Protein 6PZJ (pdb70)

Secondary structure (DSSP, 8-state):
-HHHHHHHHHHHHHHHHHHHHHHHHHHHHHHHHHHTT----HHHHHHHHHHHHHH-TT-SEEEEEEPTTTTTS-GGGGTTSTTB-TT--B-EEEEE-SSTT-EEEEEPP-TT-SSGGGHHHHHHHHH-S-EEPPPEEEEETTTEEEEEEEEEEEEEETTEEEEEEEEEEEHHHHIIIIIT--SBTTBSEEEEE-TTSBEEEESS-GGGTT-B-SSHHHHHHHHHHHTT---EEEE-SSEEEEEEEE--TT--SPEEEEEEEE--

CATH classification: 3.30.450.20

Solvent-accessible surface area: 12293 Å² total; per-residue (Å²): 120,72,115,132,99,20,64,110,18,0,55,118,20,8,136,71,2,50,92,48,0,42,72,0,0,31,56,0,71,38,38,24,102,87,21,26,152,64,57,42,76,12,104,100,5,24,54,42,0,82,84,17,1,148,99,36,116,84,7,12,0,0,0,0,0,7,32,77,78,40,16,63,56,54,8,80,121,49,86,118,62,106,0,10,28,74,76,0,31,1,2,0,0,0,4,27,27,110,65,56,146,75,25,39,34,14,47,3,65,53,26,112,25,152,24,91,49,0,21,0,2,28,31,0,71,121,73,83,50,19,12,0,0,8,10,9,117,0,55,18,67,66,86,74,137,19,29,0,0,0,0,0,0,3,1,80,24,115,126,102,30,63,0,0,0,0,0,0,1,48,0,128,66,0,14,113,35,13,1,78,82,101,10,37,137,122,100,8,23,0,1,0,2,0,7,101,0,24,22,0,0,3,25,112,46,69,120,81,19,21,88,103,15,100,71,84,71,105,35,126,92,7,72,68,68,0,73,126,22,110,107,17,79,41,118,54,102,42,58,14,14,9,30,15,16,12,58,0,24,133,5,85,49,53,0,0,0,15,0,0,3,28,92,141

B-factor: mean 33.02, std 13.97, range [14.49, 94.61]

Structure (mmCIF, N/CA/C/O backbone):
data_6PZJ
#
_entry.id   6PZJ
#
_cell.length_a   72.090
_cell.length_b   72.090
_cell.length_c   116.890
_cell.angle_alpha   90.000
_cell.angle_beta   90.000
_cell.angle_gamma   90.000
#
_symmetry.space_group_name_H-M   'P 41 21 2'
#
loop_
_entity.id
_entity.type
_entity.pdbx_description
1 polymer 'Methyl-accepting chemotaxis protein'
2 non-polymer 'CHLORIDE ION'
3 non-polymer 1,2-ETHANEDIOL
4 water water
#
loop_
_atom_site.group_PDB
_atom_site.id
_atom_site.type_symbol
_atom_site.label_atom_id
_atom_site.label_alt_id
_atom_site.label_comp_id
_atom_site.label_asym_id
_atom_site.label_entity_id
_atom_site.label_seq_id
_atom_site.pdbx_PDB_ins_code
_atom_site.Cartn_x
_atom_site.Cartn_y
_atom_site.Cartn_z
_atom_site.occupancy
_atom_site.B_iso_or_equiv
_atom_site.auth_seq_id
_atom_site.auth_comp_id
_atom_site.auth_asym_id
_atom_site.auth_atom_id
_atom_site.pdbx_PDB_model_num
ATOM 1 N N . HIS A 1 4 ? -25.849 28.547 33.010 1.00 71.33 37 HIS A N 1
ATOM 2 C CA . HIS A 1 4 ? -25.740 27.494 32.007 1.00 71.88 37 HIS A CA 1
ATOM 3 C C . HIS A 1 4 ? -24.360 27.510 31.361 1.00 68.17 37 HIS A C 1
ATOM 4 O O . HIS A 1 4 ? -23.780 26.455 31.094 1.00 69.62 37 HIS A O 1
ATOM 6 N N . HIS A 1 5 ? -23.837 28.715 31.110 1.00 64.12 38 HIS A N 1
ATOM 7 C CA . HIS A 1 5 ? -22.495 28.830 30.550 1.00 58.81 38 HIS A CA 1
ATOM 8 C C . HIS A 1 5 ? -21.447 28.235 31.484 1.00 60.40 38 HIS A C 1
ATOM 9 O O . HIS A 1 5 ? -20.454 27.665 31.014 1.00 55.43 38 HIS A O 1
ATOM 11 N N . HIS A 1 6 ? -21.651 28.342 32.804 1.00 48.79 39 HIS A N 1
ATOM 12 C CA . HIS A 1 6 ? -20.680 27.767 33.735 1.00 42.35 39 HIS A CA 1
ATOM 13 C C . HIS A 1 6 ? -20.669 26.247 33.664 1.00 43.94 39 HIS A C 1
ATOM 14 O O . HIS A 1 6 ? -19.595 25.632 33.639 1.00 42.93 39 HIS A O 1
ATOM 21 N N . HIS A 1 7 ? -21.846 25.618 33.632 1.00 43.03 40 HIS A N 1
ATOM 22 C CA . HIS A 1 7 ? -21.878 24.164 33.499 1.00 43.51 40 HIS A CA 1
ATOM 23 C C . HIS A 1 7 ? -21.085 23.729 32.281 1.00 43.40 40 HIS A C 1
ATOM 24 O O . HIS A 1 7 ? -20.229 22.844 32.367 1.00 35.15 40 HIS A O 1
ATOM 31 N N . HIS A 1 8 ? -21.331 24.390 31.143 1.00 42.01 41 HIS A N 1
ATOM 32 C CA . HIS A 1 8 ? -20.674 24.036 29.889 1.00 38.32 41 HIS A CA 1
ATOM 33 C C . HIS A 1 8 ? -19.153 24.120 30.008 1.00 37.01 41 HIS A C 1
ATOM 34 O O . HIS A 1 8 ? -18.435 23.237 29.519 1.00 37.18 41 HIS A O 1
ATOM 41 N N . MET A 1 9 ? -18.644 25.170 30.661 1.00 37.78 42 MET A N 1
ATOM 42 C CA . MET A 1 9 ? -17.200 25.328 30.811 1.00 36.99 42 MET A CA 1
ATOM 43 C C . MET A 1 9 ? -16.619 24.292 31.769 1.00 29.54 42 MET A C 1
ATOM 44 O O . MET A 1 9 ? -15.539 23.752 31.524 1.00 28.17 42 MET A O 1
ATOM 49 N N . GLU A 1 10 ? -17.324 23.995 32.862 1.00 29.69 43 GLU A N 1
ATOM 50 C CA A GLU A 1 10 ? -16.775 23.084 33.862 0.66 28.95 43 GLU A CA 1
ATOM 51 C CA B GLU A 1 10 ? -16.788 23.081 33.867 0.34 28.96 43 GLU A CA 1
ATOM 52 C C . GLU A 1 10 ? -16.704 21.651 33.345 1.00 32.61 43 GLU A C 1
ATOM 53 O O . GLU A 1 10 ? -15.711 20.945 33.587 1.00 26.52 43 GLU A O 1
ATOM 64 N N . ILE A 1 11 ? -17.738 21.193 32.636 1.00 28.64 44 ILE A N 1
ATOM 65 C CA . ILE A 1 11 ? -17.668 19.838 32.092 1.00 26.31 44 ILE A CA 1
ATOM 66 C C . ILE A 1 11 ? -16.650 19.791 30.967 1.00 25.65 44 ILE A C 1
ATOM 67 O O . ILE A 1 11 ? -16.001 18.763 30.750 1.00 27.83 44 ILE A O 1
ATOM 72 N N . THR A 1 12 ? -16.481 20.902 30.243 1.00 28.82 45 THR A N 1
ATOM 73 C CA . THR A 1 12 ? -15.421 20.991 29.247 1.00 26.90 45 THR A CA 1
ATOM 74 C C . THR A 1 12 ? -14.063 20.750 29.891 1.00 26.19 45 THR A C 1
ATOM 75 O O . THR A 1 12 ? -13.261 19.950 29.387 1.00 24.20 45 THR A O 1
ATOM 79 N N . ALA A 1 13 ? -13.803 21.408 31.030 1.00 26.07 46 ALA A N 1
ATOM 80 C CA . ALA A 1 13 ? -12.546 21.180 31.740 1.00 23.79 46 ALA A CA 1
ATOM 81 C C . ALA A 1 13 ? -12.391 19.722 32.143 1.00 24.24 46 ALA A C 1
ATOM 82 O O . ALA A 1 13 ? -11.294 19.161 32.048 1.00 25.78 46 ALA A O 1
ATOM 84 N N . GLU A 1 14 ? -13.479 19.076 32.584 1.00 23.16 47 GLU A N 1
ATOM 85 C CA . GLU A 1 14 ? -13.342 17.676 32.982 1.00 22.85 47 GLU A CA 1
ATOM 86 C C . GLU A 1 14 ? -13.056 16.796 31.776 1.00 22.19 47 GLU A C 1
ATOM 87 O O . GLU A 1 14 ? -12.293 15.825 31.873 1.00 22.44 47 GLU A O 1
ATOM 93 N N . ARG A 1 15 ? -13.675 17.106 30.630 1.00 21.00 48 ARG A N 1
ATOM 94 C CA . ARG A 1 15 ? -13.403 16.336 29.420 1.00 21.30 48 ARG A CA 1
ATOM 95 C C . ARG A 1 15 ? -11.932 16.434 29.023 1.00 23.96 48 ARG A C 1
ATOM 96 O O . ARG A 1 15 ? -11.332 15.447 28.595 1.00 22.10 48 ARG A O 1
ATOM 104 N N . TRP A 1 16 ? -11.329 17.617 29.144 1.00 20.42 49 TRP A N 1
ATOM 105 C CA . TRP A 1 16 ? -9.912 17.729 28.797 1.00 20.34 49 TRP A CA 1
ATOM 106 C C . TRP A 1 16 ? -9.042 16.975 29.783 1.00 24.24 49 TRP A C 1
ATOM 107 O O . TRP A 1 16 ? -8.006 16.411 29.403 1.00 22.06 49 TRP A O 1
ATOM 118 N N . THR A 1 17 ? -9.438 16.967 31.058 1.00 20.18 50 THR A N 1
ATOM 119 C CA . THR A 1 17 ? -8.673 16.235 32.060 1.00 18.11 50 THR A CA 1
ATOM 120 C C . THR A 1 17 ? -8.603 14.747 31.708 1.00 20.25 50 THR A C 1
ATOM 121 O O . THR A 1 17 ? -7.520 14.144 31.724 1.00 21.00 50 THR A O 1
ATOM 125 N N . TYR A 1 18 ? -9.742 14.146 31.346 1.00 18.45 51 TYR A N 1
ATOM 126 C CA . TYR A 1 18 ? -9.716 12.717 31.000 1.00 17.61 51 TYR A CA 1
ATOM 127 C C . TYR A 1 18 ? -8.994 12.460 29.679 1.00 24.22 51 TYR A C 1
ATOM 128 O O . TYR A 1 18 ? -8.403 11.386 29.499 1.00 20.67 51 TYR A O 1
ATOM 137 N N . GLU A 1 19 ? -9.035 13.398 28.730 1.00 19.69 52 GLU A N 1
ATOM 138 C CA . GLU A 1 19 ? -8.285 13.170 27.490 1.00 23.35 52 GLU A CA 1
ATOM 139 C C . GLU A 1 19 ? -6.784 13.162 27.763 1.00 24.70 52 GLU A C 1
ATOM 140 O O . GLU A 1 19 ? -6.046 12.327 27.222 1.00 20.88 52 GLU A O 1
ATOM 146 N N . VAL A 1 20 ? -6.305 14.083 28.602 1.00 18.44 53 VAL A N 1
ATOM 147 C CA . VAL A 1 20 ? -4.876 14.107 28.930 1.00 17.97 53 VAL A CA 1
ATOM 148 C C . VAL A 1 20 ? -4.504 12.915 29.810 1.00 17.62 53 VAL A C 1
ATOM 149 O O . VAL A 1 20 ? -3.469 12.268 29.602 1.00 20.99 53 VAL A O 1
ATOM 153 N N . LYS A 1 21 ? -5.355 12.584 30.784 1.00 17.21 54 LYS A N 1
ATOM 154 C CA . LYS A 1 21 ? -5.117 11.397 31.610 1.00 20.26 54 LYS A CA 1
ATOM 155 C C . LYS A 1 21 ? -5.032 10.132 30.765 1.00 21.68 54 LYS A C 1
ATOM 156 O O . LYS A 1 21 ? -4.191 9.259 31.015 1.00 19.43 54 LYS A O 1
ATOM 162 N N . ASP A 1 22 ? -5.909 9.999 29.774 1.00 21.05 55 ASP A N 1
ATOM 163 C CA . ASP A 1 22 ? -5.830 8.851 28.876 1.00 19.01 55 ASP A CA 1
ATOM 164 C C . ASP A 1 22 ? -4.465 8.766 28.199 1.00 21.20 55 ASP A C 1
ATOM 165 O O . ASP A 1 22 ? -3.881 7.677 28.075 1.00 20.12 55 ASP A O 1
ATOM 170 N N . TYR A 1 23 ? -3.965 9.897 27.714 1.00 19.77 56 TYR A N 1
ATOM 171 C CA . TYR A 1 23 ? -2.696 9.905 27.003 1.00 21.79 56 TYR A CA 1
ATOM 172 C C . TYR A 1 23 ? -1.546 9.489 27.923 1.00 23.62 56 TYR A C 1
ATOM 173 O O . TYR A 1 23 ? -0.686 8.681 27.540 1.00 22.76 56 TYR A O 1
ATOM 182 N N . LEU A 1 24 ? -1.514 10.027 29.145 1.00 16.25 57 LEU A N 1
ATOM 183 C CA . LEU A 1 24 ? -0.440 9.699 30.091 1.00 15.74 57 LEU A CA 1
ATOM 184 C C . LEU A 1 24 ? -0.582 8.269 30.609 1.00 18.73 57 LEU A C 1
ATOM 185 O O . LEU A 1 24 ? 0.417 7.556 30.782 1.00 18.90 57 LEU A O 1
ATOM 190 N N . ASP A 1 25 ? -1.821 7.847 30.883 1.00 18.10 58 ASP A N 1
ATOM 191 C CA . ASP A 1 25 ? -2.085 6.487 31.358 1.00 18.03 58 ASP A CA 1
ATOM 192 C C . ASP A 1 25 ? -1.694 5.427 30.327 1.00 17.99 58 ASP A C 1
ATOM 193 O O . ASP A 1 25 ? -1.375 4.289 30.705 1.00 18.66 58 ASP A O 1
ATOM 198 N N . THR A 1 26 ? -1.786 5.747 29.026 1.00 15.82 59 THR A N 1
ATOM 199 C CA . THR A 1 26 ? -1.384 4.783 28.004 1.00 18.57 59 THR A CA 1
ATOM 200 C C . THR A 1 26 ? 0.114 4.514 28.095 1.00 17.93 59 THR A C 1
ATOM 201 O O . THR A 1 26 ? 0.565 3.356 28.070 1.00 19.38 59 THR A O 1
ATOM 205 N N . GLY A 1 27 ? 0.905 5.576 28.160 1.00 18.50 60 GLY A N 1
ATOM 206 C CA . GLY A 1 27 ? 2.342 5.389 28.328 1.00 19.14 60 GLY A CA 1
ATOM 207 C C . GLY A 1 27 ? 2.699 4.707 29.637 1.00 19.49 60 GLY A C 1
ATOM 208 O O . GLY A 1 27 ? 3.594 3.856 29.685 1.00 18.95 60 GLY A O 1
ATOM 209 N N . MET A 1 28 ? 2.036 5.095 30.737 1.00 16.81 61 MET A N 1
ATOM 210 C CA . MET A 1 28 ? 2.318 4.432 32.007 1.00 17.66 61 MET A CA 1
ATOM 211 C C . MET A 1 28 ? 1.928 2.958 31.954 1.00 19.78 61 MET A C 1
ATOM 212 O O . MET A 1 28 ? 2.624 2.095 32.510 1.00 19.60 61 MET A O 1
ATOM 217 N N . GLY A 1 29 ? 0.831 2.646 31.262 1.00 15.59 62 GLY A N 1
ATOM 218 C CA . GLY A 1 29 ? 0.444 1.253 31.098 1.00 20.00 62 GLY A CA 1
ATOM 219 C C . GLY A 1 29 ? 1.488 0.435 30.357 1.00 22.11 62 GLY A C 1
ATOM 220 O O . GLY A 1 29 ? 1.769 -0.711 30.729 1.00 16.71 62 GLY A O 1
ATOM 221 N N . ILE A 1 30 ? 2.067 1.005 29.298 1.00 16.95 63 ILE A N 1
ATOM 222 C CA . ILE A 1 30 ? 3.083 0.290 28.527 1.00 15.67 63 ILE A CA 1
ATOM 223 C C . ILE A 1 30 ? 4.265 -0.062 29.418 1.00 18.13 63 ILE A C 1
ATOM 224 O O . ILE A 1 30 ? 4.756 -1.201 29.399 1.00 17.89 63 ILE A O 1
ATOM 229 N N . ILE A 1 31 ? 4.755 0.902 30.200 1.00 16.76 64 ILE A N 1
ATOM 230 C CA . ILE A 1 31 ? 5.944 0.572 30.984 1.00 17.41 64 ILE A CA 1
ATOM 231 C C . ILE A 1 31 ? 5.571 -0.334 32.156 1.00 19.37 64 ILE A C 1
ATOM 232 O O . ILE A 1 31 ? 6.371 -1.182 32.569 1.00 17.82 64 ILE A O 1
ATOM 237 N N . ARG A 1 32 ? 4.346 -0.220 32.680 1.00 16.84 65 ARG A N 1
ATOM 238 C CA . ARG A 1 32 ? 3.902 -1.180 33.691 1.00 18.81 65 ARG A CA 1
ATOM 239 C C . ARG A 1 32 ? 3.941 -2.601 33.150 1.00 17.31 65 ARG A C 1
ATOM 240 O O . ARG A 1 32 ? 4.355 -3.527 33.858 1.00 19.06 65 ARG A O 1
ATOM 248 N N . GLY A 1 33 ? 3.404 -2.818 31.941 1.00 16.79 66 GLY A N 1
ATOM 249 C CA . GLY A 1 33 ? 3.354 -4.177 31.418 1.00 17.33 66 GLY A CA 1
ATOM 250 C C . GLY A 1 33 ? 4.737 -4.697 31.085 1.00 20.58 66 GLY A C 1
ATOM 251 O O . GLY A 1 33 ? 5.011 -5.895 31.238 1.00 18.80 66 GLY A O 1
ATOM 252 N N . PHE A 1 34 ? 5.625 -3.797 30.644 1.00 17.72 67 PHE A N 1
ATOM 253 C CA . PHE A 1 34 ? 6.964 -4.196 30.226 1.00 18.49 67 PHE A CA 1
ATOM 254 C C . PHE A 1 34 ? 7.730 -4.853 31.360 1.00 21.14 67 PHE A C 1
ATOM 255 O O . PHE A 1 34 ? 8.558 -5.741 31.122 1.00 20.26 67 PHE A O 1
ATOM 263 N N . ARG A 1 35 ? 7.493 -4.413 32.593 1.00 18.14 68 ARG A N 1
ATOM 264 C CA . ARG A 1 35 ? 8.285 -4.917 33.716 1.00 19.26 68 ARG A CA 1
ATOM 265 C C . ARG A 1 35 ? 7.995 -6.377 34.053 1.00 21.96 68 ARG A C 1
ATOM 266 O O . ARG A 1 35 ? 8.874 -7.038 34.618 1.00 19.78 68 ARG A O 1
ATOM 274 N N . PHE A 1 36 ? 6.810 -6.904 33.737 1.00 19.63 69 PHE A N 1
ATOM 275 C CA . PHE A 1 36 ? 6.428 -8.190 34.321 1.00 20.17 69 PHE A CA 1
ATOM 276 C C . PHE A 1 36 ? 7.331 -9.342 33.895 1.00 24.90 69 PHE A C 1
ATOM 277 O O . PHE A 1 36 ? 7.727 -10.123 34.778 1.00 21.27 69 PHE A O 1
ATOM 285 N N . PRO A 1 37 ? 7.715 -9.512 32.630 1.00 22.21 70 PRO A N 1
ATOM 286 C CA . PRO A 1 37 ? 8.660 -10.601 32.328 1.00 21.87 70 PRO A CA 1
ATOM 287 C C . PRO A 1 37 ? 9.986 -10.433 33.047 1.00 21.88 70 PRO A C 1
ATOM 288 O O . PRO A 1 37 ? 10.628 -11.433 33.395 1.00 25.23 70 PRO A O 1
ATOM 292 N N . LEU A 1 38 ? 10.398 -9.194 33.297 1.00 20.47 71 LEU A N 1
ATOM 293 C CA . LEU A 1 38 ? 11.668 -8.932 33.954 1.00 20.30 71 LEU A CA 1
ATOM 294 C C . LEU A 1 38 ? 11.601 -9.100 35.469 1.00 25.48 71 LEU A C 1
ATOM 295 O O . LEU A 1 38 ? 12.647 -9.061 36.119 1.00 26.18 71 LEU A O 1
ATOM 300 N N . LEU A 1 39 ? 10.415 -9.302 36.057 1.00 21.59 72 LEU A N 1
ATOM 301 C CA . LEU A 1 39 ? 10.354 -9.648 37.476 1.00 21.95 72 LEU A CA 1
ATOM 302 C C . LEU A 1 39 ? 10.724 -11.100 37.744 1.00 23.77 72 LEU A C 1
ATOM 303 O O . LEU A 1 39 ? 11.018 -11.460 38.898 1.00 25.90 72 LEU A O 1
ATOM 308 N N . PHE A 1 40 ? 10.746 -11.942 36.707 1.00 23.54 73 PHE A N 1
ATOM 309 C CA . PHE A 1 40 ? 10.962 -13.363 36.886 1.00 27.04 73 PHE A CA 1
ATOM 310 C C . PHE A 1 40 ? 12.053 -13.937 35.999 1.00 28.30 73 PHE A C 1
ATOM 311 O O . PHE A 1 40 ? 12.461 -15.082 36.229 1.00 30.83 73 PHE A O 1
ATOM 319 N N . SER A 1 41 ? 12.549 -13.188 35.019 1.00 26.18 74 SER A N 1
ATOM 320 C CA A SER A 1 41 ? 13.508 -13.704 34.052 0.62 30.10 74 SER A CA 1
ATOM 321 C CA B SER A 1 41 ? 13.519 -13.713 34.068 0.38 29.52 74 SER A CA 1
ATOM 322 C C . SER A 1 41 ? 14.656 -12.720 33.882 1.00 28.64 74 SER A C 1
ATOM 323 O O . SER A 1 41 ? 14.511 -11.516 34.117 1.00 29.37 74 SER A O 1
ATOM 328 N N . ALA A 1 42 ? 15.803 -13.250 33.449 1.00 29.47 75 ALA A N 1
ATOM 329 C CA . ALA A 1 42 ? 16.994 -12.451 33.159 1.00 30.29 75 ALA A CA 1
ATOM 330 C C . ALA A 1 42 ? 17.503 -12.823 31.773 1.00 24.59 75 ALA A C 1
ATOM 331 O O . ALA A 1 42 ? 18.426 -13.644 31.638 1.00 29.16 75 ALA A O 1
ATOM 333 N N . PRO A 1 43 ? 16.913 -12.269 30.719 1.00 27.00 76 PRO A N 1
ATOM 334 C CA . PRO A 1 43 ? 17.388 -12.563 29.366 1.00 34.44 76 PRO A CA 1
ATOM 335 C C . PRO A 1 43 ? 18.777 -11.989 29.156 1.00 34.40 76 PRO A C 1
ATOM 336 O O . PRO A 1 43 ? 19.216 -11.124 29.930 1.00 30.08 76 PRO A O 1
ATOM 340 N N . PRO A 1 44 ? 19.479 -12.432 28.113 1.00 31.92 77 PRO A N 1
ATOM 341 C CA . PRO A 1 44 ? 20.743 -11.785 27.739 1.00 29.71 77 PRO A CA 1
ATOM 342 C C . PRO A 1 44 ? 20.569 -10.279 27.575 1.00 27.94 77 PRO A C 1
ATOM 343 O O . PRO A 1 44 ? 19.554 -9.801 27.068 1.00 27.25 77 PRO A O 1
ATOM 347 N N . ARG A 1 45 ? 21.589 -9.526 27.997 1.00 30.08 78 ARG A N 1
ATOM 348 C CA . ARG A 1 45 ? 21.465 -8.070 28.030 1.00 31.78 78 ARG A CA 1
ATOM 349 C C . ARG A 1 45 ? 21.142 -7.497 26.650 1.00 25.85 78 ARG A C 1
ATOM 350 O O . ARG A 1 45 ? 20.367 -6.540 26.538 1.00 28.94 78 ARG A O 1
ATOM 358 N N . ASN A 1 46 ? 21.711 -8.081 25.581 1.00 27.21 79 ASN A N 1
ATOM 359 C CA . ASN A 1 46 ? 21.466 -7.549 24.239 1.00 29.24 79 ASN A CA 1
ATOM 360 C C . ASN A 1 46 ? 20.003 -7.673 23.833 1.00 30.00 79 ASN A C 1
ATOM 361 O O . ASN A 1 46 ? 19.486 -6.809 23.114 1.00 28.65 79 ASN A O 1
ATOM 366 N N . GLN A 1 47 ? 19.328 -8.735 24.275 1.00 28.23 80 GLN A N 1
ATOM 367 C CA . GLN A 1 47 ? 17.914 -8.906 23.950 1.00 23.41 80 GLN A CA 1
ATOM 368 C C . GLN A 1 47 ? 17.039 -7.925 24.721 1.00 25.63 80 GLN A C 1
ATOM 369 O O . GLN A 1 47 ? 15.994 -7.512 24.212 1.00 24.71 80 GLN A O 1
ATOM 375 N N . ILE A 1 48 ? 17.431 -7.557 25.947 1.00 21.31 81 ILE A N 1
ATOM 376 C CA . ILE A 1 48 ? 16.660 -6.573 26.699 1.00 20.89 81 ILE A CA 1
ATOM 377 C C . ILE A 1 48 ? 16.783 -5.202 26.051 1.00 23.85 81 ILE A C 1
ATOM 378 O O . ILE A 1 48 ? 15.801 -4.449 25.946 1.00 24.91 81 ILE A O 1
ATOM 383 N N . ILE A 1 49 ? 17.983 -4.865 25.575 1.00 22.70 82 ILE A N 1
ATOM 384 C CA . ILE A 1 49 ? 18.171 -3.603 24.864 1.00 25.92 82 ILE A CA 1
ATOM 385 C C . ILE A 1 49 ? 17.307 -3.566 23.604 1.00 25.26 82 ILE A C 1
ATOM 386 O O . ILE A 1 49 ? 16.679 -2.541 23.294 1.00 25.13 82 ILE A O 1
ATOM 391 N N . ALA A 1 50 ? 17.249 -4.685 22.872 1.00 23.67 83 ALA A N 1
ATOM 392 C CA . ALA A 1 50 ? 16.411 -4.766 21.674 1.00 23.59 83 ALA A CA 1
ATOM 393 C C . ALA A 1 50 ? 14.943 -4.560 22.026 1.00 20.74 83 ALA A C 1
ATOM 394 O O . ALA A 1 50 ? 14.202 -3.905 21.281 1.00 25.47 83 ALA A O 1
ATOM 396 N N . ALA A 1 51 ? 14.508 -5.082 23.180 1.00 22.16 84 ALA A N 1
ATOM 397 C CA . ALA A 1 51 ? 13.116 -4.880 23.579 1.00 22.61 84 ALA A CA 1
ATOM 398 C C . ALA A 1 51 ? 12.830 -3.408 23.874 1.00 24.80 84 ALA A C 1
ATOM 399 O O . ALA A 1 51 ? 11.774 -2.895 23.498 1.00 21.85 84 ALA A O 1
ATOM 401 N N . LEU A 1 52 ? 13.735 -2.731 24.592 1.00 22.36 85 LEU A N 1
ATOM 402 C CA . LEU A 1 52 ? 13.568 -1.305 24.873 1.00 23.20 85 LEU A CA 1
ATOM 403 C C . LEU A 1 52 ? 13.547 -0.496 23.579 1.00 25.60 85 LEU A C 1
ATOM 404 O O . LEU A 1 52 ? 12.717 0.411 23.402 1.00 22.23 85 LEU A O 1
ATOM 409 N N . ARG A 1 53 ? 14.495 -0.780 22.684 1.00 21.65 86 ARG A N 1
ATOM 410 C CA . ARG A 1 53 ? 14.540 -0.122 21.383 1.00 20.59 86 ARG A CA 1
ATOM 411 C C . ARG A 1 53 ? 13.223 -0.293 20.624 1.00 22.19 86 ARG A C 1
ATOM 412 O O . ARG A 1 53 ? 12.744 0.640 19.970 1.00 23.45 86 ARG A O 1
ATOM 420 N N . GLU A 1 54 ? 12.620 -1.476 20.708 1.00 19.40 87 GLU A N 1
ATOM 421 C CA . GLU A 1 54 ? 11.424 -1.747 19.912 1.00 19.44 87 GLU A CA 1
ATOM 422 C C . GLU A 1 54 ? 10.240 -0.887 20.365 1.00 20.55 87 GLU A C 1
ATOM 423 O O . GLU A 1 54 ? 9.417 -0.481 19.531 1.00 22.36 87 GLU A O 1
ATOM 429 N N . ILE A 1 55 ? 10.120 -0.617 21.671 1.00 21.01 88 ILE A N 1
ATOM 430 C CA . ILE A 1 55 ? 9.055 0.277 22.152 1.00 18.08 88 ILE A CA 1
ATOM 431 C C . ILE A 1 55 ? 9.078 1.577 21.357 1.00 21.47 88 ILE A C 1
ATOM 432 O O . ILE A 1 55 ? 8.051 2.044 20.855 1.00 21.25 88 ILE A O 1
ATOM 437 N N . LEU A 1 56 ? 10.266 2.181 21.244 1.00 22.40 89 LEU A N 1
ATOM 438 C CA . LEU A 1 56 ? 10.398 3.454 20.537 1.00 19.97 89 LEU A CA 1
ATOM 439 C C . LEU A 1 56 ? 10.223 3.295 19.029 1.00 23.15 89 LEU A C 1
ATOM 440 O O . LEU A 1 56 ? 9.679 4.195 18.363 1.00 22.78 89 LEU A O 1
ATOM 445 N N . LYS A 1 57 ? 10.708 2.182 18.455 1.00 21.15 90 LYS A N 1
ATOM 446 C CA . LYS A 1 57 ? 10.557 1.979 17.017 1.00 24.78 90 LYS A CA 1
ATOM 447 C C . LYS A 1 57 ? 9.098 2.036 16.589 1.00 26.08 90 LYS A C 1
ATOM 448 O O . LYS A 1 57 ? 8.784 2.601 15.533 1.00 24.35 90 LYS A O 1
ATOM 454 N N . VAL A 1 58 ? 8.190 1.469 17.389 1.00 23.10 91 VAL A N 1
ATOM 455 C CA . VAL A 1 58 ? 6.799 1.321 16.957 1.00 24.38 91 VAL A CA 1
ATOM 456 C C . VAL A 1 58 ? 5.861 2.303 17.656 1.00 24.02 91 VAL A C 1
ATOM 457 O O . VAL A 1 58 ? 4.642 2.244 17.428 1.00 23.94 91 VAL A O 1
ATOM 461 N N . ASN A 1 59 ? 6.398 3.247 18.449 1.00 22.82 92 ASN A N 1
ATOM 462 C CA . ASN A 1 59 ? 5.610 4.265 19.180 1.00 24.63 92 ASN A CA 1
ATOM 463 C C . ASN A 1 59 ? 6.332 5.613 19.113 1.00 25.15 92 ASN A C 1
ATOM 464 O O . ASN A 1 59 ? 7.175 5.928 19.964 1.00 27.77 92 ASN A O 1
ATOM 469 N N . ASP A 1 60 ? 5.958 6.449 18.157 1.00 28.83 93 ASP A N 1
ATOM 470 C CA . ASP A 1 60 ? 6.704 7.707 18.097 1.00 30.10 93 ASP A CA 1
ATOM 471 C C . ASP A 1 60 ? 6.203 8.768 19.084 1.00 33.06 93 ASP A C 1
ATOM 472 O O . ASP A 1 60 ? 6.733 9.885 19.074 1.00 44.63 93 ASP A O 1
ATOM 477 N N . HIS A 1 61 ? 5.244 8.452 19.963 1.00 42.19 94 HIS A N 1
ATOM 478 C CA . HIS A 1 61 ? 4.913 9.381 21.043 1.00 50.82 94 HIS A CA 1
ATOM 479 C C . HIS A 1 61 ? 6.099 9.615 21.967 1.00 36.87 94 HIS A C 1
ATOM 480 O O . HIS A 1 61 ? 6.219 10.689 22.563 1.00 35.38 94 HIS A O 1
ATOM 487 N N . TYR A 1 62 ? 6.932 8.595 22.168 1.00 22.81 95 TYR A N 1
ATOM 488 C CA . TYR A 1 62 ? 7.831 8.560 23.315 1.00 17.40 95 TYR A CA 1
ATOM 489 C C . TYR A 1 62 ? 9.251 8.899 22.884 1.00 23.19 95 TYR A C 1
ATOM 490 O O . TYR A 1 62 ? 9.675 8.546 21.780 1.00 24.22 95 TYR A O 1
ATOM 499 N N . PHE A 1 63 ? 9.975 9.590 23.759 1.00 20.23 96 PHE A N 1
ATOM 500 C CA . PHE A 1 63 ? 11.341 10.017 23.436 1.00 21.18 96 PHE A CA 1
ATOM 501 C C . PHE A 1 63 ? 12.386 8.989 23.853 1.00 25.71 96 PHE A C 1
ATOM 502 O O . PHE A 1 63 ? 13.396 8.822 23.149 1.00 21.84 96 PHE A O 1
ATOM 510 N N . GLY A 1 64 ? 12.170 8.287 24.965 1.00 23.17 97 GLY A N 1
ATOM 511 C CA . GLY A 1 64 ? 13.185 7.384 25.482 1.00 21.37 97 GLY A CA 1
ATOM 512 C C . GLY A 1 64 ? 12.589 6.251 26.286 1.00 23.13 97 GLY A C 1
ATOM 513 O O . GLY A 1 64 ? 11.455 6.329 26.772 1.00 19.31 97 GLY A O 1
ATOM 514 N N . ALA A 1 65 ? 13.377 5.184 26.421 1.00 19.76 98 ALA A N 1
ATOM 515 C CA . ALA A 1 65 ? 13.012 4.018 27.221 1.00 18.73 98 ALA A CA 1
ATOM 516 C C . ALA A 1 65 ? 14.253 3.609 28.007 1.00 21.31 98 ALA A C 1
ATOM 517 O O . ALA A 1 65 ? 15.343 3.514 27.432 1.00 21.75 98 ALA A O 1
ATOM 519 N N . ARG A 1 66 ? 14.116 3.456 29.319 1.00 20.65 99 ARG A N 1
ATOM 520 C CA . ARG A 1 66 ? 15.290 3.251 30.161 1.00 24.30 99 ARG A CA 1
ATOM 521 C C . ARG A 1 66 ? 15.062 2.100 31.127 1.00 26.52 99 ARG A C 1
ATOM 522 O O . ARG A 1 66 ? 13.943 1.845 31.571 1.00 22.34 99 ARG A O 1
ATOM 530 N N . LEU A 1 67 ? 16.148 1.410 31.457 1.00 24.14 100 LEU A N 1
ATOM 531 C CA . LEU A 1 67 ? 16.120 0.382 32.481 1.00 20.01 100 LEU A CA 1
ATOM 532 C C . LEU A 1 67 ? 17.381 0.569 33.303 1.00 19.88 100 LEU A C 1
ATOM 533 O O . LEU A 1 67 ? 18.439 0.876 32.740 1.00 24.91 100 LEU A O 1
ATOM 538 N N . ALA A 1 68 ? 17.278 0.444 34.621 1.00 19.88 101 ALA A N 1
ATOM 539 C CA . ALA A 1 68 ? 18.497 0.463 35.428 1.00 20.98 101 ALA A CA 1
ATOM 540 C C . ALA A 1 68 ? 18.342 -0.511 36.582 1.00 22.39 101 ALA A C 1
ATOM 541 O O . ALA A 1 68 ? 17.361 -0.427 37.325 1.00 20.05 101 ALA A O 1
ATOM 543 N N . TYR A 1 69 ? 19.293 -1.445 36.722 1.00 19.45 102 TYR A N 1
ATOM 544 C CA . TYR A 1 69 ? 19.274 -2.430 37.801 1.00 20.89 102 TYR A CA 1
ATOM 545 C C . TYR A 1 69 ? 20.186 -2.045 38.964 1.00 24.45 102 TYR A C 1
ATOM 546 O O . TYR A 1 69 ? 21.186 -1.341 38.791 1.00 28.24 102 TYR A O 1
ATOM 555 N N . GLU A 1 70 ? 19.833 -2.543 40.167 1.00 21.86 103 GLU A N 1
ATOM 556 C CA . GLU A 1 70 ? 20.759 -2.532 41.287 1.00 23.53 103 GLU A CA 1
ATOM 557 C C . GLU A 1 70 ? 22.006 -3.344 40.933 1.00 26.25 103 GLU A C 1
ATOM 558 O O . GLU A 1 70 ? 21.998 -4.131 39.981 1.00 29.52 103 GLU A O 1
ATOM 564 N N . PRO A 1 71 ? 23.096 -3.142 41.658 1.00 26.31 104 PRO A N 1
ATOM 565 C CA . PRO A 1 71 ? 24.325 -3.892 41.358 1.00 28.02 104 PRO A CA 1
ATOM 566 C C . PRO A 1 71 ? 24.126 -5.401 41.356 1.00 34.87 104 PRO A C 1
ATOM 567 O O . PRO A 1 71 ? 23.631 -5.977 42.331 1.00 31.75 104 PRO A O 1
ATOM 571 N N . ASN A 1 72 ? 24.496 -6.032 40.243 1.00 30.23 105 ASN A N 1
ATOM 572 C CA . ASN A 1 72 ? 24.448 -7.476 40.015 1.00 29.28 105 ASN A CA 1
ATOM 573 C C . ASN A 1 72 ? 23.045 -8.072 40.088 1.00 31.71 105 ASN A C 1
ATOM 574 O O . ASN A 1 72 ? 22.906 -9.303 40.131 1.00 33.91 105 ASN A O 1
ATOM 579 N N . SER A 1 73 ? 21.997 -7.246 40.060 1.00 27.11 106 SER A N 1
ATOM 580 C CA . SER A 1 73 ? 20.649 -7.758 40.264 1.00 29.88 106 SER A CA 1
ATOM 581 C C . SER A 1 73 ? 20.057 -8.443 39.041 1.00 32.07 106 SER A C 1
ATOM 582 O O . SER A 1 73 ? 19.139 -9.251 39.202 1.00 36.07 106 SER A O 1
ATOM 585 N N . LEU A 1 74 ? 20.528 -8.140 37.829 1.00 30.56 107 LEU A N 1
ATOM 586 C CA . LEU A 1 74 ? 19.981 -8.832 36.663 1.00 33.64 107 LEU A CA 1
ATOM 587 C C . LEU A 1 74 ? 20.502 -10.257 36.581 1.00 31.59 107 LEU A C 1
ATOM 588 O O . LEU A 1 74 ? 19.718 -11.213 36.514 1.00 31.83 107 LEU A O 1
ATOM 593 N N . ASP A 1 75 ? 21.828 -10.416 36.596 1.00 29.85 108 ASP A N 1
ATOM 594 C CA . ASP A 1 75 ? 22.409 -11.712 36.272 1.00 33.01 108 ASP A CA 1
ATOM 595 C C . ASP A 1 75 ? 23.686 -12.002 37.047 1.00 36.39 108 ASP A C 1
ATOM 596 O O . ASP A 1 75 ? 24.353 -12.998 36.729 1.00 39.28 108 ASP A O 1
ATOM 601 N N . GLY A 1 76 ? 24.049 -11.186 38.041 1.00 32.33 109 GLY A N 1
ATOM 602 C CA . GLY A 1 76 ? 25.257 -11.425 38.816 1.00 36.69 109 GLY A CA 1
ATOM 603 C C . GLY A 1 76 ? 26.538 -11.295 38.024 1.00 38.88 109 GLY A C 1
ATOM 604 O O . GLY A 1 76 ? 27.587 -11.777 38.463 1.00 40.72 109 GLY A O 1
ATOM 605 N N . ASN A 1 77 ? 26.489 -10.629 36.871 1.00 44.26 110 ASN A N 1
ATOM 606 C CA . ASN A 1 77 ? 27.581 -10.680 35.907 1.00 49.71 110 ASN A CA 1
ATOM 607 C C . ASN A 1 77 ? 28.063 -9.284 35.525 1.00 45.10 110 ASN A C 1
ATOM 608 O O . ASN A 1 77 ? 28.560 -9.083 34.415 1.00 38.98 110 ASN A O 1
ATOM 613 N N . ASP A 1 78 ? 27.942 -8.312 36.439 1.00 40.25 111 ASP A N 1
ATOM 614 C CA . ASP A 1 78 ? 28.275 -6.924 36.106 1.00 40.67 111 ASP A CA 1
ATOM 615 C C . ASP A 1 78 ? 29.739 -6.775 35.703 1.00 39.87 111 ASP A C 1
ATOM 616 O O . ASP A 1 78 ? 30.067 -5.984 34.810 1.00 38.33 111 ASP A O 1
ATOM 621 N N . LEU A 1 79 ? 30.633 -7.527 36.348 1.00 39.55 112 LEU A N 1
ATOM 622 C CA . LEU A 1 79 ? 32.065 -7.362 36.102 1.00 40.68 112 LEU A CA 1
ATOM 623 C C . LEU A 1 79 ? 32.414 -7.549 34.629 1.00 49.17 112 LEU A C 1
ATOM 624 O O . LEU A 1 79 ? 33.318 -6.877 34.109 1.00 48.31 11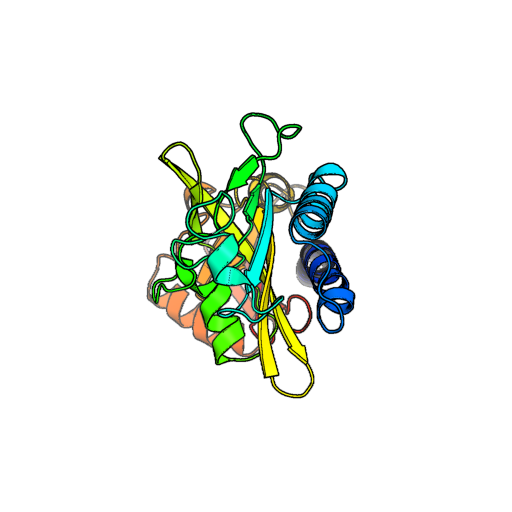2 LEU A O 1
ATOM 626 N N . GLU A 1 80 ? 31.705 -8.446 33.943 1.00 44.06 113 GLU A N 1
ATOM 627 C CA . GLU A 1 80 ? 31.968 -8.717 32.535 1.00 51.88 113 GLU A CA 1
ATOM 628 C C . GLU A 1 80 ? 31.649 -7.528 31.631 1.00 44.10 113 GLU A C 1
ATOM 629 O O . GLU A 1 80 ? 32.198 -7.439 30.528 1.00 43.14 113 GLU A O 1
ATOM 635 N N . PHE A 1 81 ? 30.786 -6.611 32.059 1.00 39.35 114 PHE A N 1
ATOM 636 C CA . PHE A 1 81 ? 30.336 -5.536 31.185 1.00 40.05 114 PHE A CA 1
ATOM 637 C C . PHE A 1 81 ? 30.851 -4.160 31.602 1.00 44.84 114 PHE A C 1
ATOM 638 O O . PHE A 1 81 ? 30.372 -3.149 31.076 1.00 42.47 114 PHE A O 1
ATOM 646 N N . GLN A 1 82 ? 31.810 -4.099 32.528 1.00 48.59 115 GLN A N 1
ATOM 647 C CA . GLN A 1 82 ? 32.373 -2.824 32.960 1.00 49.66 115 GLN A CA 1
ATOM 648 C C . GLN A 1 82 ? 32.821 -1.984 31.770 1.00 46.50 115 GLN A C 1
ATOM 649 O O . GLN A 1 82 ? 33.501 -2.481 30.867 1.00 42.78 115 GLN A O 1
ATOM 655 N N . ASN A 1 83 ? 32.432 -0.707 31.776 1.00 47.15 116 ASN A N 1
ATOM 656 C CA . ASN A 1 83 ? 32.922 0.292 30.823 1.00 48.18 116 ASN A CA 1
ATOM 657 C C . ASN A 1 83 ? 32.536 -0.021 29.383 1.00 49.45 116 ASN A C 1
ATOM 658 O O . ASN A 1 83 ? 33.210 0.423 28.450 1.00 53.05 116 ASN A O 1
ATOM 663 N N . THR A 1 84 ? 31.481 -0.797 29.175 1.00 47.56 117 THR A N 1
ATOM 664 C CA . THR A 1 84 ? 30.883 -0.957 27.859 1.00 45.17 117 THR A CA 1
ATOM 665 C C . THR A 1 84 ? 29.661 -0.046 27.761 1.00 39.77 117 THR A C 1
ATOM 666 O O . THR A 1 84 ? 29.212 0.535 28.752 1.00 45.15 117 THR A O 1
ATOM 670 N N . LEU A 1 85 ? 29.140 0.111 26.550 1.00 48.02 118 LEU A N 1
ATOM 671 C CA . LEU A 1 85 ? 28.003 1.010 26.378 1.00 58.58 118 LEU A CA 1
ATOM 672 C C . LEU A 1 85 ? 26.763 0.423 27.043 1.00 55.07 118 LEU A C 1
ATOM 673 O O . LEU A 1 85 ? 26.560 -0.796 27.040 1.00 45.72 118 LEU A O 1
ATOM 678 N N . GLY A 1 86 ? 25.939 1.306 27.623 1.00 42.99 119 GLY A N 1
ATOM 679 C CA . GLY A 1 86 ? 24.794 0.923 28.430 1.00 32.80 119 GLY A CA 1
ATOM 680 C C . GLY A 1 86 ? 25.139 0.429 29.814 1.00 41.07 119 GLY A C 1
ATOM 681 O O . GLY A 1 86 ? 24.291 -0.209 30.463 1.00 36.09 119 GLY A O 1
ATOM 682 N N . HIS A 1 87 ? 26.364 0.698 30.278 1.00 45.82 120 HIS A N 1
ATOM 683 C CA . HIS A 1 87 ? 26.888 0.164 31.525 1.00 45.35 120 HIS A CA 1
ATOM 684 C C . HIS A 1 87 ? 27.711 1.227 32.230 1.00 44.96 120 HIS A C 1
ATOM 685 O O . HIS A 1 87 ? 28.288 2.109 31.591 1.00 36.00 120 HIS A O 1
ATOM 692 N N . ASP A 1 88 ? 27.766 1.136 33.552 1.00 40.42 121 ASP A N 1
ATOM 693 C CA . ASP A 1 88 ? 28.616 2.051 34.302 1.00 39.91 121 ASP A CA 1
ATOM 694 C C . ASP A 1 88 ? 30.025 1.455 34.372 1.00 45.49 121 ASP A C 1
ATOM 695 O O . ASP A 1 88 ? 30.334 0.481 33.683 1.00 40.48 121 ASP A O 1
ATOM 700 N N . SER A 1 89 ? 30.904 2.036 35.199 1.00 34.36 122 SER A N 1
ATOM 701 C CA . SER A 1 89 ? 32.249 1.494 35.323 1.00 37.44 122 SER A CA 1
ATOM 702 C C . SER A 1 89 ? 32.290 0.206 36.134 1.00 41.19 122 SER A C 1
ATOM 703 O O . SER A 1 89 ? 33.301 -0.504 36.092 1.00 51.18 122 SER A O 1
ATOM 706 N N . THR A 1 90 ? 31.234 -0.105 36.885 1.00 55.42 123 THR A N 1
ATOM 707 C CA . THR A 1 90 ? 31.143 -1.385 37.578 1.00 63.22 123 THR A CA 1
ATOM 708 C C . THR A 1 90 ? 30.365 -2.418 36.781 1.00 56.31 123 THR A C 1
ATOM 709 O O . THR A 1 90 ? 30.285 -3.575 37.206 1.00 56.73 123 T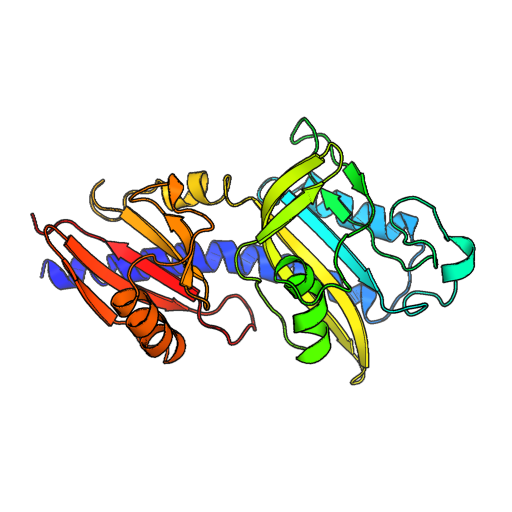HR A O 1
ATOM 713 N N . GLY A 1 91 ? 29.797 -2.032 35.644 1.00 48.61 124 GLY A N 1
ATOM 714 C CA . GLY A 1 91 ? 29.060 -2.984 34.841 1.00 38.14 124 GLY A CA 1
ATOM 715 C C . GLY A 1 91 ? 27.612 -3.126 35.222 1.00 36.49 124 GLY A C 1
ATOM 716 O O . GLY A 1 91 ? 26.965 -4.096 34.803 1.00 32.06 124 GLY A O 1
ATOM 717 N N . ARG A 1 92 ? 27.082 -2.191 36.012 1.00 30.90 125 ARG A N 1
ATOM 718 C CA . ARG A 1 92 ? 25.640 -2.135 36.226 1.00 29.95 125 ARG A CA 1
ATOM 719 C C . ARG A 1 92 ? 24.914 -2.008 34.896 1.00 34.21 125 ARG A C 1
ATOM 720 O O . ARG A 1 92 ? 25.323 -1.252 34.015 1.00 36.38 125 ARG A O 1
ATOM 728 N N . PHE A 1 93 ? 23.823 -2.748 34.757 1.00 30.42 126 PHE A N 1
ATOM 729 C CA . PHE A 1 93 ? 23.034 -2.719 33.534 1.00 31.41 126 PHE A CA 1
ATOM 730 C C . PHE A 1 93 ? 22.106 -1.508 33.583 1.00 32.10 126 PHE A C 1
ATOM 731 O O . PHE A 1 93 ? 21.151 -1.476 34.367 1.00 25.29 126 PHE A O 1
ATOM 739 N N . ILE A 1 94 ? 22.404 -0.499 32.765 1.00 26.18 127 ILE A N 1
ATOM 740 C CA . ILE A 1 94 ? 21.718 0.792 32.798 1.00 29.38 127 ILE A CA 1
ATOM 741 C C . ILE A 1 94 ? 21.429 1.294 31.377 1.00 25.53 127 ILE A C 1
ATOM 742 O O . ILE A 1 94 ? 21.723 2.461 31.077 1.00 24.63 127 ILE A O 1
ATOM 747 N N . PRO A 1 95 ? 20.822 0.495 30.490 1.00 26.68 128 PRO A N 1
ATOM 748 C CA . PRO A 1 95 ? 20.593 0.961 29.106 1.00 23.85 128 PRO A CA 1
ATOM 749 C C . PRO A 1 95 ? 19.586 2.102 29.022 1.00 23.31 128 PRO A C 1
ATOM 750 O O . PRO A 1 95 ? 18.506 2.061 29.626 1.00 21.66 128 PRO A O 1
ATOM 754 N N . TYR A 1 96 ? 19.931 3.115 28.228 1.00 22.70 129 TYR A N 1
ATOM 755 C CA . TYR A 1 96 ? 19.003 4.185 27.888 1.00 22.75 129 TYR A CA 1
ATOM 756 C C . TYR A 1 96 ? 18.929 4.262 26.376 1.00 20.42 129 TYR A C 1
ATOM 757 O O . TYR A 1 96 ? 19.943 4.498 25.718 1.00 24.10 129 TYR A O 1
ATOM 766 N N . LEU A 1 97 ? 17.731 4.056 25.832 1.00 20.97 130 LEU A N 1
ATOM 767 C CA . LEU A 1 97 ? 17.459 4.164 24.404 1.00 22.24 130 LEU A CA 1
ATOM 768 C C . LEU A 1 97 ? 16.660 5.440 24.178 1.00 23.50 130 LEU A C 1
ATOM 769 O O . LEU A 1 97 ? 15.692 5.691 24.898 1.00 22.88 130 LEU A O 1
ATOM 774 N N . HIS A 1 98 ? 17.061 6.251 23.192 1.00 24.76 131 HIS A N 1
ATOM 775 C CA . HIS A 1 98 ? 16.334 7.495 22.969 1.00 23.42 131 HIS A CA 1
ATOM 776 C C . HIS A 1 98 ? 16.485 7.947 21.524 1.00 22.83 131 HIS A C 1
ATOM 777 O O . HIS A 1 98 ? 17.357 7.481 20.785 1.00 25.92 131 HIS A O 1
ATOM 784 N N . ARG A 1 99 ? 15.622 8.889 21.139 1.00 24.20 132 ARG A N 1
ATOM 785 C CA . ARG A 1 99 ? 15.654 9.436 19.786 1.00 28.02 132 ARG A CA 1
ATOM 786 C C . ARG A 1 99 ? 16.962 10.154 19.495 1.00 32.93 132 ARG A C 1
ATOM 787 O O . ARG A 1 99 ? 17.472 10.907 20.326 1.00 31.47 132 ARG A O 1
ATOM 795 N N . GLY A 1 100 ? 17.457 9.985 18.273 1.00 31.66 133 GLY A N 1
ATOM 796 C CA . GLY A 1 100 ? 18.666 10.633 17.805 1.00 38.38 133 GLY A CA 1
ATOM 797 C C . GLY A 1 100 ? 18.394 11.857 16.956 1.00 40.01 133 GLY A C 1
ATOM 798 O O . GLY A 1 100 ? 17.420 12.588 17.172 1.00 41.86 133 GLY A O 1
ATOM 799 N N . GLN A 1 101 ? 19.274 12.080 15.967 1.00 40.72 134 GLN A N 1
ATOM 800 C CA . GLN A 1 101 ? 19.170 13.248 15.092 1.00 56.48 134 GLN A CA 1
ATOM 801 C C . GLN A 1 101 ? 17.909 13.222 14.236 1.00 66.17 134 GLN A C 1
ATOM 802 O O . GLN A 1 101 ? 17.436 14.279 13.802 1.00 71.12 134 GLN A O 1
ATOM 804 N N . THR A 1 10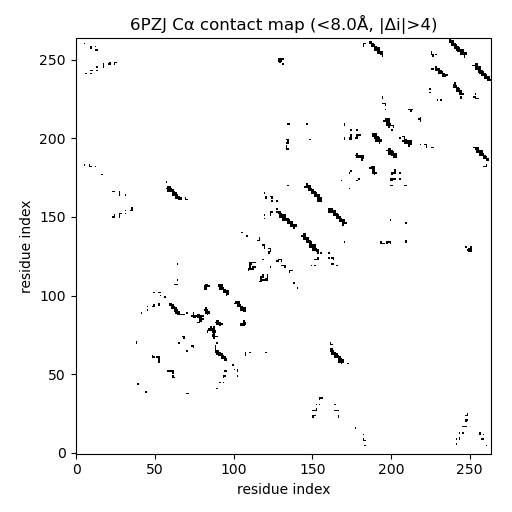2 ? 17.375 12.039 13.952 1.00 69.77 135 THR A N 1
ATOM 805 C CA . THR A 1 102 ? 16.047 11.887 13.381 1.00 71.01 135 THR A CA 1
ATOM 806 C C . THR A 1 102 ? 15.222 10.999 14.305 1.00 79.07 135 THR A C 1
ATOM 807 O O . THR A 1 102 ? 15.763 10.306 15.172 1.00 82.40 135 THR A O 1
ATOM 811 N N . LYS A 1 103 ? 13.897 11.039 14.139 1.00 80.26 136 LYS A N 1
ATOM 812 C CA . LYS A 1 103 ? 13.047 10.169 14.950 1.00 75.81 136 LYS A CA 1
ATOM 813 C C . LYS A 1 103 ? 13.320 8.703 14.644 1.00 67.61 136 LYS A C 1
ATOM 814 O O . LYS A 1 103 ? 13.242 7.852 15.542 1.00 54.83 136 LYS A O 1
ATOM 816 N N . GLU A 1 104 ? 13.670 8.400 13.390 1.00 62.88 137 GLU A N 1
ATOM 817 C CA . GLU A 1 104 ? 13.978 7.040 12.967 1.00 63.49 137 GLU A CA 1
ATOM 818 C C . GLU A 1 104 ? 15.266 6.513 13.586 1.00 59.48 137 GLU A C 1
ATOM 819 O O . GLU A 1 104 ? 15.464 5.294 13.627 1.00 67.98 137 GLU A O 1
ATOM 825 N N . GLU A 1 105 ? 16.142 7.394 14.060 1.00 46.77 138 GLU A N 1
ATOM 826 C CA . GLU A 1 105 ? 17.389 6.985 14.693 1.00 40.67 138 GLU A CA 1
ATOM 827 C C . GLU A 1 105 ? 17.159 6.787 16.184 1.00 37.10 138 GLU A C 1
ATOM 828 O O . GLU A 1 105 ? 16.627 7.678 16.860 1.00 33.95 138 GLU A O 1
ATOM 834 N N . ILE A 1 106 ? 17.542 5.618 16.693 1.00 29.77 139 ILE A N 1
ATOM 835 C CA A ILE A 1 106 ? 17.464 5.317 18.117 0.61 28.35 139 ILE A CA 1
ATOM 836 C CA B ILE A 1 106 ? 17.464 5.310 18.117 0.39 28.43 139 ILE A CA 1
ATOM 837 C C . ILE A 1 106 ? 18.877 5.049 18.622 1.00 29.40 139 ILE A C 1
ATOM 838 O O . ILE A 1 106 ? 19.603 4.226 18.055 1.00 33.99 139 ILE A O 1
ATOM 847 N N . VAL A 1 107 ? 19.259 5.760 19.678 1.00 28.85 140 VAL A N 1
ATOM 848 C CA . VAL A 1 107 ? 20.619 5.784 20.209 1.00 29.97 140 VAL A CA 1
ATOM 849 C C . VAL A 1 107 ? 20.637 5.026 21.531 1.00 30.23 140 VAL A C 1
ATOM 850 O O . VAL A 1 107 ? 19.690 5.119 22.311 1.00 28.85 140 VAL A O 1
ATOM 854 N N . LEU A 1 108 ? 21.718 4.288 21.788 1.00 30.95 141 LEU A N 1
ATOM 855 C CA . LEU A 1 108 ? 21.938 3.636 23.080 1.00 32.13 141 LEU A CA 1
ATOM 856 C C . LEU A 1 108 ? 23.026 4.381 23.845 1.00 26.46 141 LEU A C 1
ATOM 857 O O . LEU A 1 108 ? 24.096 4.646 23.290 1.00 27.96 141 LEU A O 1
ATOM 862 N N . GLU A 1 109 ? 22.761 4.727 25.109 1.00 24.81 142 GLU A N 1
ATOM 863 C CA . GLU A 1 109 ? 23.825 5.238 25.966 1.00 27.77 142 GLU A CA 1
ATOM 864 C C . GLU A 1 109 ? 23.564 4.752 27.387 1.00 31.64 142 GLU A C 1
ATOM 865 O O . GLU A 1 109 ? 22.613 4.016 27.632 1.00 29.32 142 GLU A O 1
ATOM 871 N N . ASP A 1 110 ? 24.467 5.085 28.309 1.00 34.35 143 ASP A N 1
ATOM 872 C CA A ASP A 1 110 ? 24.296 4.730 29.716 0.51 33.58 143 ASP A CA 1
ATOM 873 C CA B ASP A 1 110 ? 24.243 4.694 29.689 0.49 33.27 143 ASP A CA 1
ATOM 874 C C . ASP A 1 110 ? 23.308 5.686 30.365 1.00 27.65 143 ASP A C 1
ATOM 875 O O . ASP A 1 110 ? 23.434 6.904 30.200 1.00 35.30 143 ASP A O 1
ATOM 884 N N . ALA A 1 111 ? 22.350 5.149 31.115 1.00 25.18 144 ALA A N 1
ATOM 885 C CA . ALA A 1 111 ? 21.486 6.011 31.909 1.00 26.29 144 ALA A CA 1
ATOM 886 C C . ALA A 1 111 ? 22.341 6.822 32.892 1.00 34.81 144 ALA A C 1
ATOM 887 O O . ALA A 1 111 ? 23.275 6.303 33.510 1.00 44.44 144 ALA A O 1
ATOM 889 N N . LYS A 1 112 ? 22.083 8.114 32.959 1.00 26.92 145 LYS A N 1
ATOM 890 C CA . LYS A 1 112 ? 22.792 9.024 33.846 1.00 36.19 145 LYS A CA 1
ATOM 891 C C . LYS A 1 112 ? 21.977 9.280 35.101 1.00 28.53 145 LYS A C 1
ATOM 892 O O . LYS A 1 112 ? 20.748 9.235 35.071 1.00 26.50 145 LYS A O 1
ATOM 898 N N . TYR A 1 113 ? 22.684 9.635 36.184 1.00 29.48 146 TYR A N 1
ATOM 899 C CA . TYR A 1 113 ? 22.148 10.282 37.396 1.00 29.16 146 TYR A CA 1
ATOM 900 C C . TYR A 1 113 ? 21.351 9.360 38.315 1.00 24.02 146 TYR A C 1
ATOM 901 O O . TYR A 1 113 ? 20.655 9.870 39.194 1.00 22.60 146 TYR A O 1
ATOM 910 N N . TYR A 1 114 ? 21.420 8.040 38.156 1.00 22.32 147 TYR A N 1
ATOM 911 C CA . TYR A 1 114 ? 20.683 7.176 39.065 1.00 22.41 147 TYR A CA 1
ATOM 912 C C . TYR A 1 114 ? 21.174 7.308 40.500 1.00 25.38 147 TYR A C 1
ATOM 913 O O . TYR A 1 114 ? 20.446 6.919 41.427 1.00 25.07 147 TYR A O 1
ATOM 922 N N . ASP A 1 115 ? 22.374 7.869 40.710 1.00 23.61 148 ASP A N 1
ATOM 923 C CA . ASP A 1 115 ? 22.910 8.092 42.049 1.00 25.17 148 ASP A CA 1
ATOM 924 C C . ASP A 1 115 ? 22.802 9.545 42.507 1.00 25.84 148 ASP A C 1
ATOM 925 O O . ASP A 1 115 ? 23.385 9.899 43.526 1.00 27.40 148 ASP A O 1
ATOM 930 N N . SER A 1 116 ? 22.037 10.377 41.809 1.00 24.97 149 SER A N 1
ATOM 931 C CA . SER A 1 116 ? 21.943 11.794 42.146 1.00 27.19 149 SER A CA 1
ATOM 932 C C . SER A 1 116 ? 20.775 12.063 43.088 1.00 25.95 149 SER A C 1
ATOM 933 O O . SER A 1 116 ? 19.668 11.552 42.883 1.00 25.20 149 SER A O 1
ATOM 936 N N . LEU A 1 117 ? 21.019 12.904 44.089 1.00 27.57 150 LEU A N 1
ATOM 937 C CA . LEU A 1 117 ? 19.937 13.385 44.938 1.00 28.02 150 LEU A CA 1
ATOM 938 C C . LEU A 1 117 ? 19.285 14.647 44.382 1.00 36.53 150 LEU A C 1
ATOM 939 O O . LEU A 1 117 ? 18.328 15.153 44.980 1.00 31.71 150 LEU A O 1
ATOM 944 N N . GLY A 1 118 ? 19.774 15.156 43.251 1.00 31.66 151 GLY A N 1
ATOM 945 C CA . GLY A 1 118 ? 19.095 16.226 42.547 1.00 31.64 151 GLY A CA 1
ATOM 946 C C . GLY A 1 118 ? 17.894 15.721 41.781 1.00 26.96 151 GLY A C 1
ATOM 947 O O . GLY A 1 118 ? 17.670 14.498 41.603 1.00 25.45 151 GLY A O 1
ATOM 948 N N . PRO A 1 119 ? 17.109 16.660 41.247 1.00 28.35 152 PRO A N 1
ATOM 949 C CA . PRO A 1 119 ? 15.880 16.252 40.534 1.00 28.38 152 PRO A CA 1
ATOM 950 C C . PRO A 1 119 ? 16.141 15.327 39.361 1.00 24.55 152 PRO A C 1
ATOM 951 O O . PRO A 1 119 ? 15.254 14.541 38.982 1.00 25.35 152 PRO A O 1
ATOM 955 N N . GLU A 1 120 ? 17.343 15.391 38.780 1.00 25.68 153 GLU A N 1
ATOM 956 C CA . GLU A 1 120 ? 17.662 14.537 37.650 1.00 27.36 153 GLU A CA 1
ATOM 957 C C . GLU A 1 120 ? 17.901 13.089 38.062 1.00 26.98 153 GLU A C 1
ATOM 958 O O . GLU A 1 120 ? 18.056 12.242 37.182 1.00 27.22 153 GLU A O 1
ATOM 964 N N . GLY A 1 121 ? 17.956 12.798 39.366 1.00 26.12 154 GLY A N 1
ATOM 965 C CA . GLY A 1 121 ? 18.048 11.429 39.852 1.00 20.69 154 GLY A CA 1
ATOM 966 C C . GLY A 1 121 ? 16.698 10.875 40.297 1.00 22.72 154 GLY A C 1
ATOM 967 O O . GLY A 1 121 ? 16.598 9.691 40.630 1.00 22.39 154 GLY A O 1
ATOM 968 N N . ASP A 1 122 ? 15.639 11.704 40.286 1.00 22.07 155 ASP A N 1
ATOM 969 C CA . ASP A 1 122 ? 14.364 11.278 40.868 1.00 21.41 155 ASP A CA 1
ATOM 970 C C . ASP A 1 122 ? 13.831 10.018 40.199 1.00 22.57 155 ASP A C 1
ATOM 971 O O . ASP A 1 122 ? 13.190 9.191 40.858 1.00 20.60 155 ASP A O 1
ATOM 976 N N . TRP A 1 123 ? 14.079 9.866 38.893 1.00 18.59 156 TRP A N 1
ATOM 977 C CA . TRP A 1 123 ? 13.574 8.713 38.143 1.00 20.12 156 TRP A CA 1
ATOM 978 C C . TRP A 1 123 ? 14.018 7.385 38.759 1.00 18.84 156 TRP A C 1
ATOM 979 O O . TRP A 1 123 ? 13.287 6.383 38.694 1.00 19.61 156 TRP A O 1
ATOM 990 N N . TYR A 1 124 ? 15.197 7.348 39.371 1.00 18.53 157 TYR A N 1
ATOM 991 C CA . TYR A 1 124 ? 15.660 6.128 40.026 1.00 21.09 157 TYR A CA 1
ATOM 992 C C . TYR A 1 124 ? 15.425 6.164 41.532 1.00 23.17 157 TYR A C 1
ATOM 993 O O . TYR A 1 124 ? 14.930 5.195 42.124 1.00 20.47 157 TYR A O 1
ATOM 1002 N N . GLN A 1 125 ? 15.750 7.293 42.167 1.00 20.79 158 GLN A N 1
ATOM 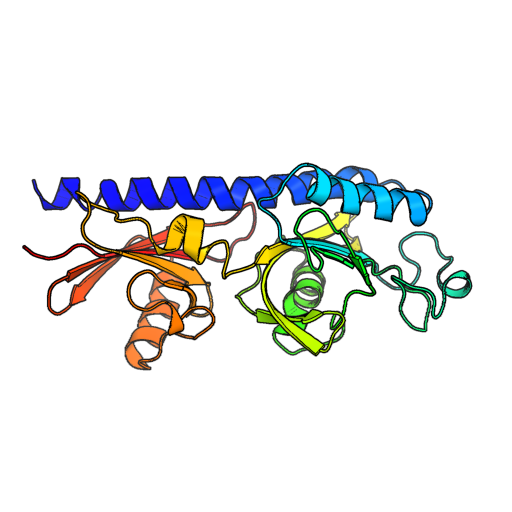1003 C CA . GLN A 1 125 ? 15.774 7.364 43.623 1.00 20.50 158 GLN A CA 1
ATOM 1004 C C . GLN A 1 125 ? 14.378 7.284 44.220 1.00 20.10 158 GLN A C 1
ATOM 1005 O O . GLN A 1 125 ? 14.189 6.677 45.278 1.00 22.06 158 GLN A O 1
ATOM 1011 N N . VAL A 1 126 ? 13.385 7.890 43.576 1.00 20.86 159 VAL A N 1
ATOM 1012 C CA . VAL A 1 126 ? 12.074 7.898 44.227 1.00 19.72 159 VAL A CA 1
ATOM 1013 C C . VAL A 1 126 ? 11.448 6.505 44.139 1.00 21.19 159 VAL A C 1
ATOM 1014 O O . VAL A 1 126 ? 10.972 6.012 45.175 1.00 24.46 159 VAL A O 1
ATOM 1018 N N . PRO A 1 127 ? 11.445 5.816 42.989 1.00 21.30 160 PRO A N 1
ATOM 1019 C CA . PRO A 1 127 ? 10.944 4.429 43.010 1.00 21.96 160 PRO A CA 1
ATOM 1020 C C . PRO A 1 127 ? 11.745 3.537 43.942 1.00 24.27 160 PRO A C 1
ATOM 1021 O O . PRO A 1 127 ? 11.183 2.653 44.601 1.00 22.39 160 PRO A O 1
ATOM 1025 N N . LYS A 1 128 ? 13.045 3.776 44.074 1.00 21.46 161 LYS A N 1
ATOM 1026 C CA . LYS A 1 128 ? 13.832 2.946 44.971 1.00 22.02 161 LYS A CA 1
ATOM 1027 C C . LYS A 1 128 ? 13.413 3.151 46.420 1.00 26.33 161 LYS A C 1
ATOM 1028 O O . LYS A 1 128 ? 13.289 2.186 47.188 1.00 25.06 161 LYS A O 1
ATOM 1034 N N . LYS A 1 129 ? 13.234 4.412 46.832 1.00 21.38 162 LYS A N 1
ATOM 1035 C CA . LYS A 1 129 ? 12.963 4.672 48.228 1.00 23.59 162 LYS A CA 1
ATOM 1036 C C . LYS A 1 129 ? 11.512 4.411 48.599 1.00 25.54 162 LYS A C 1
ATOM 1037 O O . LYS A 1 129 ? 11.254 3.946 49.715 1.00 30.48 162 LYS A O 1
ATOM 1043 N N . THR A 1 130 ? 10.566 4.655 47.684 1.00 25.18 163 THR A N 1
ATOM 1044 C CA . THR A 1 130 ? 9.146 4.526 48.003 1.00 25.74 163 THR A CA 1
ATOM 1045 C C . THR A 1 130 ? 8.540 3.208 47.543 1.00 25.01 163 THR A C 1
ATOM 1046 O O . THR A 1 130 ? 7.436 2.867 47.985 1.00 26.75 163 THR A O 1
ATOM 1050 N N . LYS A 1 131 ? 9.227 2.479 46.671 1.00 20.32 164 LYS A N 1
ATOM 1051 C CA . LYS A 1 131 ? 8.730 1.259 46.038 1.00 22.13 164 LYS A CA 1
ATOM 1052 C C . LYS A 1 131 ? 7.441 1.502 45.253 1.00 23.39 164 LYS A C 1
ATOM 1053 O O . LYS A 1 131 ? 6.672 0.569 45.011 1.00 31.03 164 LYS A O 1
ATOM 1059 N N . SER A 1 132 ? 7.192 2.738 44.826 1.00 22.94 165 SER A N 1
ATOM 1060 C CA . SER A 1 132 ? 5.935 3.098 44.184 1.00 23.65 165 SER A CA 1
ATOM 1061 C C . SER A 1 132 ? 6.161 3.386 42.710 1.00 20.13 165 SER A C 1
ATOM 1062 O O . SER A 1 132 ? 7.259 3.769 42.302 1.00 21.78 165 SER A O 1
ATOM 1065 N N . HIS A 1 133 ? 5.111 3.187 41.912 1.00 16.92 166 HIS A N 1
ATOM 1066 C CA . HIS A 1 133 ? 5.108 3.724 40.553 1.00 16.80 166 HIS A CA 1
ATOM 1067 C C . HIS A 1 133 ? 5.140 5.253 40.639 1.00 19.29 166 HIS A C 1
ATOM 1068 O O . HIS A 1 133 ? 4.612 5.837 41.594 1.00 20.59 166 HIS A O 1
ATOM 1075 N N . TYR A 1 134 ? 5.764 5.913 39.653 1.00 18.87 167 TYR A N 1
ATOM 1076 C CA . TYR A 1 134 ? 6.089 7.340 39.826 1.00 16.04 167 TYR A CA 1
ATOM 1077 C C . TYR A 1 134 ? 6.268 8.036 38.487 1.00 18.82 167 TYR A C 1
ATOM 1078 O O . TYR A 1 134 ? 7.144 7.644 37.709 1.00 18.65 167 TYR A O 1
ATOM 1087 N N . ALA A 1 135 ? 5.489 9.095 38.242 1.00 18.19 168 ALA A N 1
ATOM 1088 C CA . ALA A 1 135 ? 5.748 10.024 37.145 1.00 17.04 168 ALA A CA 1
ATOM 1089 C C . ALA A 1 135 ? 6.581 11.192 37.685 1.00 14.96 168 ALA A C 1
ATOM 1090 O O . ALA A 1 135 ? 6.158 11.877 38.625 1.00 19.04 168 ALA A O 1
ATOM 1092 N N . THR A 1 136 ? 7.789 11.389 37.139 1.00 17.82 169 THR A N 1
ATOM 1093 C CA . THR A 1 136 ? 8.649 12.443 37.671 1.00 16.36 169 THR A CA 1
ATOM 1094 C C . THR A 1 136 ? 8.099 13.814 37.316 1.00 17.39 169 THR A C 1
ATOM 1095 O O . THR A 1 136 ? 7.390 13.989 36.318 1.00 19.24 169 THR A O 1
ATOM 1099 N N . ASP A 1 137 ? 8.413 14.797 38.173 1.00 18.86 170 ASP A N 1
ATOM 1100 C CA . ASP A 1 137 ? 8.310 16.185 37.753 1.00 21.49 170 ASP A CA 1
ATOM 1101 C C . ASP A 1 137 ? 9.201 16.404 36.534 1.00 20.50 170 ASP A C 1
ATOM 1102 O O . ASP A 1 137 ? 10.150 15.653 36.319 1.00 23.27 170 ASP A O 1
ATOM 1107 N N . PRO A 1 138 ? 8.926 17.438 35.740 1.00 19.49 171 PRO A N 1
ATOM 1108 C CA . PRO A 1 138 ? 9.807 17.751 34.608 1.00 23.48 171 PRO A CA 1
ATOM 1109 C C . PRO A 1 138 ? 11.235 18.019 35.053 1.00 21.74 171 PRO A C 1
ATOM 1110 O O . PRO A 1 138 ? 11.479 18.698 36.057 1.00 23.48 171 PRO A O 1
ATOM 1114 N N . TYR A 1 139 ? 12.189 17.513 34.266 1.00 20.30 172 TYR A N 1
ATOM 1115 C CA . TYR A 1 139 ? 13.603 17.717 34.550 1.00 22.90 172 TYR A CA 1
ATOM 1116 C C . TYR A 1 139 ? 14.396 17.719 33.248 1.00 23.06 172 TYR A C 1
ATOM 1117 O O . TYR A 1 139 ? 13.935 17.223 32.220 1.00 21.92 172 TYR A O 1
ATOM 1126 N N . TYR A 1 140 ? 15.599 18.294 33.314 1.00 23.34 173 TYR A N 1
ATOM 1127 C CA . TYR A 1 140 ? 16.531 18.316 32.197 1.00 25.23 173 TYR A CA 1
ATOM 1128 C C . TYR A 1 140 ? 17.482 17.131 32.308 1.00 32.17 173 TYR A C 1
ATOM 1129 O O . TYR A 1 140 ? 18.106 16.926 33.357 1.00 26.98 173 TYR A O 1
ATOM 1138 N N . TYR A 1 141 ? 17.607 16.381 31.216 1.00 30.43 174 TYR A N 1
ATOM 1139 C CA . TYR A 1 141 ? 18.448 15.192 31.118 1.00 29.13 174 TYR A CA 1
ATOM 1140 C C . TYR A 1 141 ? 19.459 15.389 29.989 1.00 28.13 174 TYR A C 1
ATOM 1141 O O . TYR A 1 141 ? 19.080 15.736 28.864 1.00 29.99 174 TYR A O 1
ATOM 1150 N N . GLU A 1 142 ? 20.751 15.187 30.271 1.00 28.79 175 GLU A N 1
ATOM 1151 C CA . GLU A 1 142 ? 21.767 15.436 29.257 1.00 33.70 175 GLU A CA 1
ATOM 1152 C C . GLU A 1 142 ? 22.041 14.167 28.456 1.00 41.13 175 GLU A C 1
ATOM 1153 O O . GLU A 1 142 ? 22.330 13.114 29.029 1.00 45.23 175 GLU A O 1
ATOM 1159 N N . ILE A 1 143 ? 21.945 14.270 27.134 1.00 35.47 176 ILE A N 1
ATOM 1160 C CA . ILE A 1 143 ? 22.189 13.122 26.266 1.00 40.35 176 ILE A CA 1
ATOM 1161 C C . ILE A 1 143 ? 23.530 13.294 25.570 1.00 48.25 176 ILE A C 1
ATOM 1162 O O . ILE A 1 143 ? 24.225 14.297 25.779 1.00 52.86 176 ILE A O 1
ATOM 1167 N N . LYS A 1 144 ? 23.901 12.321 24.739 1.00 48.59 177 LYS A N 1
ATOM 1168 C CA . LYS A 1 144 ? 25.131 12.427 23.964 1.00 50.91 177 LYS A CA 1
ATOM 1169 C C . LYS A 1 144 ? 25.090 13.661 23.072 1.00 58.27 177 LYS A C 1
ATOM 1170 O O . LYS A 1 144 ? 24.073 13.963 22.441 1.00 61.72 177 LYS A O 1
ATOM 1172 N N . GLY A 1 145 ? 26.205 14.381 23.034 1.00 54.70 178 GLY A N 1
ATOM 1173 C CA . GLY A 1 145 ? 26.304 15.616 22.288 1.00 55.95 178 GLY A CA 1
ATOM 1174 C C . GLY A 1 145 ? 26.206 16.874 23.121 1.00 65.92 178 GLY A C 1
ATOM 1175 O O . GLY A 1 145 ? 26.141 17.967 22.546 1.00 60.58 178 GLY A O 1
ATOM 1176 N N . LYS A 1 146 ? 26.193 16.753 24.452 1.00 69.64 179 LYS A N 1
ATOM 1177 C CA . LYS A 1 146 ? 26.047 17.890 25.364 1.00 67.13 179 LYS A CA 1
ATOM 1178 C C . LYS A 1 146 ? 24.758 18.664 25.078 1.00 66.24 179 LYS A C 1
ATOM 1179 O O . LYS A 1 146 ? 24.743 19.893 25.001 1.00 75.94 179 LYS A O 1
ATOM 1181 N N . VAL A 1 147 ? 23.666 17.925 24.914 1.00 54.88 180 VAL A N 1
ATOM 1182 C CA . VAL A 1 147 ? 22.343 18.493 24.697 1.00 54.04 180 VAL A CA 1
ATOM 1183 C C . VAL A 1 147 ? 21.469 18.107 25.880 1.00 37.83 180 VAL A C 1
ATOM 1184 O O . VAL A 1 147 ? 21.410 16.931 26.258 1.00 44.02 180 VAL A O 1
ATOM 1188 N N . LYS A 1 148 ? 20.783 19.085 26.458 1.00 40.56 181 LYS A N 1
ATOM 1189 C CA . LYS A 1 148 ? 19.874 18.822 27.563 1.00 37.45 181 LYS A CA 1
ATOM 1190 C C . LYS A 1 148 ? 18.439 18.752 27.049 1.00 31.28 181 LYS A C 1
ATOM 1191 O O . LYS A 1 148 ? 17.967 19.670 26.372 1.00 38.06 181 LYS A O 1
ATOM 1197 N N . ILE A 1 149 ? 17.758 17.661 27.381 1.00 29.81 182 ILE A N 1
ATOM 1198 C CA . ILE A 1 149 ? 16.398 17.375 26.931 1.00 29.17 182 ILE A CA 1
ATOM 1199 C C . ILE A 1 149 ? 15.469 17.556 28.126 1.00 25.11 182 ILE A C 1
ATOM 1200 O O . ILE A 1 149 ? 15.600 16.850 29.133 1.00 26.66 182 ILE A O 1
ATOM 1205 N N . LEU A 1 150 ? 14.520 18.475 28.012 1.00 24.06 183 LEU A N 1
ATOM 1206 C CA . LEU A 1 150 ? 13.528 18.663 29.071 1.00 23.29 183 LEU A CA 1
ATOM 1207 C C . LEU A 1 150 ? 12.431 17.611 28.928 1.00 22.90 183 LEU A C 1
ATOM 1208 O O . LEU A 1 150 ? 11.803 17.515 27.865 1.00 22.53 183 LEU A O 1
ATOM 1213 N N . MET A 1 151 ? 12.189 16.824 29.982 1.00 19.51 184 MET A N 1
ATOM 1214 C CA . MET A 1 151 ? 11.361 15.632 29.850 1.00 20.47 184 MET A CA 1
ATOM 1215 C C . MET A 1 151 ? 10.661 15.328 31.170 1.00 19.59 184 MET A C 1
ATOM 1216 O O . MET A 1 151 ? 10.987 15.888 32.210 1.00 21.56 184 MET A O 1
ATOM 1221 N N . MET A 1 152 ? 9.675 14.436 31.117 1.00 20.59 185 MET A N 1
ATOM 1222 C CA . MET A 1 152 ? 9.186 13.772 32.319 1.00 17.65 185 MET A CA 1
ATOM 1223 C C . MET A 1 152 ? 9.239 12.282 32.045 1.00 21.95 185 MET A C 1
ATOM 1224 O O . MET A 1 152 ? 9.162 11.852 30.888 1.00 21.54 185 MET A O 1
ATOM 1229 N N . SER A 1 153 ? 9.412 11.495 33.106 1.00 17.17 186 SER A N 1
ATOM 1230 C CA . SER A 1 153 ? 9.642 10.059 32.954 1.00 17.49 186 SER A CA 1
ATOM 1231 C C . SER A 1 153 ? 8.592 9.290 33.752 1.00 17.41 186 SER A C 1
ATOM 1232 O O . SER A 1 153 ? 8.332 9.610 34.915 1.00 20.75 186 SER A O 1
ATOM 1235 N N . LEU A 1 154 ? 7.993 8.275 33.121 1.00 17.83 187 LEU A N 1
ATOM 1236 C CA . LEU A 1 154 ? 6.983 7.425 33.746 1.00 16.28 187 LEU A CA 1
ATOM 1237 C C . LEU A 1 154 ? 7.693 6.157 34.196 1.00 15.16 187 LEU A C 1
ATOM 1238 O O . LEU A 1 154 ? 8.146 5.377 33.354 1.00 18.11 187 LEU A O 1
ATOM 1243 N N . MET A 1 155 ? 7.793 5.957 35.523 1.00 17.74 188 MET A N 1
ATOM 1244 C CA . MET A 1 155 ? 8.688 4.970 36.127 1.00 17.18 188 MET A CA 1
ATOM 1245 C C . MET A 1 155 ? 7.889 3.884 36.833 1.00 20.11 188 MET A C 1
ATOM 1246 O O . MET A 1 155 ? 6.877 4.178 37.482 1.00 17.37 188 MET A O 1
ATOM 1251 N N . VAL A 1 156 ? 8.370 2.646 36.748 1.00 17.43 189 VAL A N 1
ATOM 1252 C CA . VAL A 1 156 ? 7.887 1.595 37.646 1.00 16.36 189 VAL A CA 1
ATOM 1253 C C . VAL A 1 156 ? 9.104 0.951 38.297 1.00 20.18 189 VAL A C 1
ATOM 1254 O O . VAL A 1 156 ? 10.145 0.789 37.638 1.00 21.11 189 VAL A O 1
ATOM 1258 N N . PRO A 1 157 ? 9.030 0.577 39.567 1.00 18.69 190 PRO A N 1
ATOM 1259 C CA . PRO A 1 157 ? 10.108 -0.220 40.162 1.00 16.48 190 PRO A CA 1
ATOM 1260 C C . PRO A 1 157 ? 10.005 -1.669 39.711 1.00 21.03 190 PRO A C 1
ATOM 1261 O O . PRO A 1 157 ? 8.923 -2.162 39.398 1.00 22.12 190 PRO A O 1
ATOM 1265 N N . LEU A 1 158 ? 11.158 -2.345 39.656 1.00 19.96 191 LEU A N 1
ATOM 1266 C CA . LEU A 1 158 ? 11.196 -3.803 39.497 1.00 22.11 191 LEU A CA 1
ATOM 1267 C C . LEU A 1 158 ? 11.104 -4.375 40.903 1.00 25.36 191 LEU A C 1
ATOM 1268 O O . LEU A 1 158 ? 12.116 -4.592 41.574 1.00 21.92 191 LEU A O 1
ATOM 1273 N N . TYR A 1 159 ? 9.869 -4.591 41.361 1.00 22.29 192 TYR A N 1
ATOM 1274 C CA . TYR A 1 159 ? 9.585 -4.915 42.754 1.00 26.31 192 TYR A CA 1
ATOM 1275 C C . TYR A 1 159 ? 8.775 -6.200 42.800 1.00 27.07 192 TYR A C 1
ATOM 1276 O O . TYR A 1 159 ? 7.666 -6.254 42.252 1.00 27.67 192 TYR A O 1
ATOM 1285 N N . VAL A 1 160 ? 9.328 -7.228 43.445 1.00 24.71 193 VAL A N 1
ATOM 1286 C CA . VAL A 1 160 ? 8.685 -8.533 43.523 1.00 26.38 193 VAL A CA 1
ATOM 1287 C C . VAL A 1 160 ? 9.268 -9.288 44.709 1.00 29.97 193 VAL A C 1
ATOM 1288 O O . VAL A 1 160 ? 10.444 -9.130 45.046 1.00 29.82 193 VAL A O 1
ATOM 1292 N N . ASN A 1 161 ? 8.435 -10.104 45.355 1.00 31.13 194 ASN A N 1
ATOM 1293 C CA . ASN A 1 161 ? 8.850 -10.823 46.566 1.00 34.50 194 ASN A CA 1
ATOM 1294 C C . ASN A 1 161 ? 9.428 -9.854 47.601 1.00 37.16 194 ASN A C 1
ATOM 1295 O O . ASN A 1 161 ? 10.407 -10.156 48.293 1.00 37.98 194 ASN A O 1
ATOM 1300 N N . ASP A 1 162 ? 8.825 -8.668 47.683 1.00 33.18 195 ASP A N 1
ATOM 1301 C CA . ASP A 1 162 ? 9.191 -7.644 48.656 1.00 39.21 195 ASP A CA 1
ATOM 1302 C C . ASP A 1 162 ? 10.635 -7.179 48.492 1.00 43.50 195 ASP A C 1
ATOM 1303 O O . ASP A 1 162 ? 11.255 -6.717 49.454 1.00 43.04 195 ASP A O 1
ATOM 1308 N N . GLN A 1 163 ? 11.186 -7.275 47.276 1.00 33.06 196 GLN A N 1
ATOM 1309 C CA . GLN A 1 163 ? 12.554 -6.840 47.020 1.00 38.55 196 GLN A CA 1
ATOM 1310 C C . GLN A 1 163 ? 12.602 -5.914 45.816 1.00 33.63 196 GLN A C 1
ATOM 1311 O O . GLN A 1 163 ? 11.864 -6.094 44.847 1.00 31.07 196 GLN A O 1
ATOM 1317 N N . PHE A 1 164 ? 13.484 -4.918 45.899 1.00 30.56 197 PHE A N 1
ATOM 1318 C CA . PHE A 1 164 ? 13.686 -3.937 44.833 1.00 27.40 197 PHE A CA 1
ATOM 1319 C C . PHE A 1 164 ? 14.926 -4.306 44.018 1.00 27.41 197 PHE A C 1
ATOM 1320 O O . PHE A 1 164 ? 16.009 -4.508 44.583 1.00 25.65 197 PHE A O 1
ATOM 1328 N N . TYR A 1 165 ? 14.772 -4.371 42.691 1.00 27.63 198 TYR A N 1
ATOM 1329 C CA . TYR A 1 165 ? 15.851 -4.760 41.785 1.00 24.94 198 TYR A CA 1
ATOM 1330 C C . TYR A 1 165 ? 16.279 -3.676 40.806 1.00 23.38 198 TYR A C 1
ATOM 1331 O O . TYR A 1 165 ? 17.332 -3.825 40.167 1.00 25.31 198 TYR A O 1
ATOM 1340 N N . GLY A 1 166 ? 15.513 -2.613 40.660 1.00 24.88 199 GLY A N 1
ATOM 1341 C CA . GLY A 1 166 ? 15.798 -1.615 39.650 1.00 24.15 199 GLY A CA 1
ATOM 1342 C C . GLY A 1 166 ? 14.519 -0.924 39.229 1.00 23.20 199 GLY A C 1
ATOM 1343 O O . GLY A 1 166 ? 13.497 -1.002 39.906 1.00 21.46 199 GLY A O 1
ATOM 1344 N N . VAL A 1 167 ? 14.606 -0.197 38.109 1.00 19.05 200 VAL A N 1
ATOM 1345 C CA . VAL A 1 167 ? 13.450 0.533 37.590 1.00 16.84 200 VAL A CA 1
ATOM 1346 C C . VAL A 1 167 ? 13.391 0.393 36.075 1.00 20.46 200 VAL A C 1
ATOM 1347 O O . VAL A 1 167 ? 14.394 0.132 35.407 1.00 23.44 200 VAL A O 1
ATOM 1351 N N . ALA A 1 168 ? 12.187 0.617 35.532 1.00 19.26 201 ALA A N 1
ATOM 1352 C CA . ALA A 1 168 ? 11.981 0.769 34.096 1.00 19.19 201 ALA A CA 1
ATOM 1353 C C . ALA A 1 168 ? 11.218 2.068 33.868 1.00 22.58 201 ALA A C 1
ATOM 1354 O O . ALA A 1 168 ? 10.365 2.430 34.673 1.00 18.74 201 ALA A O 1
ATOM 1356 N N . GLY A 1 169 ? 11.504 2.760 32.770 1.00 19.56 202 GLY A N 1
ATOM 1357 C CA . GLY A 1 169 ? 10.902 4.071 32.559 1.00 18.98 202 GLY A CA 1
ATOM 1358 C C . GLY A 1 169 ? 10.686 4.402 31.098 1.00 20.62 202 GLY A C 1
ATOM 1359 O O . GLY A 1 169 ? 11.427 3.945 30.216 1.00 18.80 202 GLY A O 1
ATOM 1360 N N . LEU A 1 170 ? 9.650 5.212 30.842 1.00 20.26 203 LEU A N 1
ATOM 1361 C CA . LEU A 1 170 ? 9.328 5.701 29.508 1.00 19.89 203 LEU A CA 1
ATOM 1362 C C . LEU A 1 170 ? 9.279 7.222 29.564 1.00 19.40 203 LEU A C 1
ATOM 1363 O O . LEU A 1 170 ? 8.673 7.775 30.479 1.00 19.44 203 LEU A O 1
ATOM 1368 N N . ASP A 1 171 ? 9.943 7.908 28.618 1.00 21.49 204 ASP A N 1
ATOM 1369 C CA . ASP A 1 171 ? 10.104 9.366 28.690 1.00 21.37 204 ASP A CA 1
ATOM 1370 C C . ASP A 1 171 ? 9.228 10.090 27.673 1.00 20.96 204 ASP A C 1
ATOM 1371 O O . ASP A 1 171 ? 9.124 9.660 26.524 1.00 22.69 204 ASP A O 1
ATOM 1376 N N . TYR A 1 172 ? 8.641 11.222 28.084 1.00 19.22 205 TYR A N 1
ATOM 1377 C CA . TYR A 1 172 ? 8.049 12.189 27.160 1.00 23.42 205 TYR A CA 1
ATOM 1378 C C . TYR A 1 172 ? 8.956 13.404 27.081 1.00 19.57 205 TYR A C 1
ATOM 1379 O O . TYR A 1 172 ? 9.248 14.027 28.106 1.00 24.31 205 TYR A O 1
ATOM 1388 N N . GLN A 1 173 ? 9.327 13.785 25.871 1.00 22.87 206 GLN A N 1
ATOM 1389 C CA . GLN A 1 173 ? 9.938 15.085 25.665 1.00 23.40 206 GLN A CA 1
ATOM 1390 C C . GLN A 1 173 ? 8.873 16.178 25.826 1.00 25.67 206 GLN A C 1
ATOM 1391 O O . GLN A 1 173 ? 7.802 16.096 25.224 1.00 24.92 206 GLN A O 1
ATOM 1397 N N . LEU A 1 174 ? 9.138 17.198 26.660 1.00 27.02 207 LEU A N 1
ATOM 1398 C CA . LEU A 1 174 ? 8.064 18.158 26.939 1.00 26.68 207 LEU A CA 1
ATOM 1399 C C . LEU A 1 174 ? 7.735 19.014 25.722 1.00 24.69 207 LEU A C 1
ATOM 1400 O O . LEU A 1 174 ? 6.595 19.479 25.586 1.00 25.37 207 LEU A O 1
ATOM 1405 N N . GLU A 1 175 ? 8.705 19.223 24.833 1.00 24.35 208 GLU A N 1
ATOM 1406 C CA . GLU A 1 175 ? 8.430 19.960 23.598 1.00 29.27 208 GLU A CA 1
ATOM 1407 C C . GLU A 1 175 ? 7.351 19.255 22.784 1.00 31.71 208 GLU A C 1
ATOM 1408 O O . GLU A 1 175 ? 6.530 19.914 22.127 1.00 33.44 208 GLU A O 1
ATOM 1414 N N . GLU A 1 176 ? 7.347 17.918 22.827 1.00 32.55 209 GLU A N 1
ATOM 1415 C CA A GLU A 1 176 ? 6.330 17.135 22.132 0.61 39.05 209 GLU A CA 1
ATOM 1416 C CA B GLU A 1 176 ? 6.329 17.141 22.129 0.39 38.75 209 GLU A CA 1
ATOM 1417 C C . GLU A 1 176 ? 4.972 17.264 22.814 1.00 32.67 209 GLU A C 1
ATOM 1418 O O . GLU A 1 176 ? 3.947 17.468 22.149 1.00 31.60 209 GLU A O 1
ATOM 1429 N N . LEU A 1 177 ? 4.945 17.134 24.144 1.00 27.21 210 LEU A N 1
ATOM 1430 C CA . LEU A 1 177 ? 3.700 17.305 24.885 1.00 23.31 210 LEU A CA 1
ATOM 1431 C C . LEU A 1 177 ? 3.128 18.697 24.668 1.00 24.22 210 LEU A C 1
ATOM 1432 O O . LEU A 1 177 ? 1.908 18.877 24.615 1.00 24.71 210 LEU A O 1
ATOM 1437 N N . GLN A 1 178 ? 4.005 19.702 24.575 1.00 26.19 211 GLN A N 1
ATOM 1438 C CA . GLN A 1 178 ? 3.532 21.063 24.347 1.00 24.46 211 GLN A CA 1
ATOM 1439 C C . GLN A 1 178 ? 2.839 21.173 23.000 1.00 25.59 211 GLN A C 1
ATOM 1440 O O . GLN A 1 178 ? 1.809 21.857 22.876 1.00 26.41 211 GLN A O 1
ATOM 1446 N N . GLN A 1 179 ? 3.360 20.479 21.984 1.00 25.52 212 GLN A N 1
ATOM 1447 C CA . GLN A 1 179 ? 2.727 20.540 20.670 1.00 31.02 212 GLN A CA 1
ATOM 1448 C C . GLN A 1 179 ? 1.455 19.701 20.606 1.00 32.11 212 GLN A C 1
ATOM 1449 O O . GLN A 1 179 ? 0.525 20.057 19.865 1.00 35.80 212 GLN A O 1
ATOM 1455 N N . ARG A 1 180 ? 1.382 18.607 21.372 1.00 28.05 213 ARG A N 1
ATOM 1456 C CA . ARG A 1 180 ? 0.205 17.742 21.301 1.00 32.14 213 ARG A CA 1
ATOM 1457 C C . ARG A 1 180 ? -0.942 18.271 22.160 1.00 30.96 213 ARG A C 1
ATOM 1458 O O . ARG A 1 180 ? -2.112 18.153 21.775 1.00 33.62 213 ARG A O 1
ATOM 1460 N N . ILE A 1 181 ? -0.619 18.857 23.317 1.00 23.00 214 ILE A N 1
ATOM 1461 C CA . ILE A 1 181 ? -1.590 19.308 24.309 1.00 22.51 214 ILE A CA 1
ATOM 1462 C C . ILE A 1 181 ? -1.532 20.820 24.482 1.00 27.48 214 ILE A C 1
ATOM 1463 O O . ILE A 1 181 ? -2.565 21.504 24.488 1.00 27.45 214 ILE A O 1
ATOM 1468 N N . GLY A 1 182 ? -0.322 21.356 24.649 1.00 26.07 215 GLY A N 1
ATOM 1469 C CA . GLY A 1 182 ? -0.164 22.733 25.077 1.00 32.46 215 GLY A CA 1
ATOM 1470 C C . GLY A 1 182 ? -0.828 23.731 24.165 1.00 34.77 215 GLY A C 1
ATOM 1471 O O . GLY A 1 182 ? -1.215 24.810 24.611 1.00 45.44 215 GLY A O 1
ATOM 1472 N N . VAL A 1 183 ? -0.989 23.390 22.886 1.00 33.26 216 VAL A N 1
ATOM 1473 C CA . VAL A 1 183 ? -1.538 24.338 21.924 1.00 46.73 216 VAL A CA 1
ATOM 1474 C C . VAL A 1 183 ? -3.015 24.101 21.631 1.00 46.17 216 VAL A C 1
ATOM 1475 O O . VAL A 1 183 ? -3.597 24.842 20.829 1.00 41.39 216 VAL A O 1
ATOM 1479 N N . LYS A 1 184 ? -3.654 23.129 22.283 1.00 34.10 217 LYS A N 1
ATOM 1480 C CA . LYS A 1 184 ? -5.076 22.903 22.052 1.00 27.64 217 LYS A CA 1
ATOM 1481 C C . LYS A 1 184 ? -5.912 24.004 22.701 1.00 30.29 217 LYS A C 1
ATOM 1482 O O . LYS A 1 184 ? -5.631 24.454 23.820 1.00 32.04 217 LYS A O 1
ATOM 1488 N N . LYS A 1 185 ? -6.946 24.434 21.995 1.00 32.17 218 LYS A N 1
ATOM 1489 C CA . LYS A 1 185 ? -7.865 25.431 22.534 1.00 31.36 218 LYS A CA 1
ATOM 1490 C C . LYS A 1 185 ? -9.038 24.721 23.190 1.00 35.85 218 LYS A C 1
ATOM 1491 O O . LYS A 1 185 ? -9.745 23.961 22.512 1.00 35.89 218 LYS A O 1
ATOM 1497 N N . PRO A 1 186 ? -9.289 24.934 24.484 1.00 29.28 219 PRO A N 1
ATOM 1498 C CA . PRO A 1 186 ? -10.266 24.081 25.176 1.00 28.86 219 PRO A CA 1
ATOM 1499 C C . PRO A 1 186 ? -11.724 24.370 24.856 1.00 32.64 219 PRO A C 1
ATOM 1500 O O . PRO A 1 186 ? -12.545 23.449 24.934 1.00 32.57 219 PRO A O 1
ATOM 1504 N N . PHE A 1 187 ? -12.098 25.597 24.486 1.00 28.43 220 PHE A N 1
ATOM 1505 C CA . PHE A 1 187 ? -13.515 25.952 24.461 1.00 32.94 220 PHE A CA 1
ATOM 1506 C C . PHE A 1 187 ? -13.786 26.859 23.268 1.00 36.68 220 PHE A C 1
ATOM 1507 O O . PHE A 1 187 ? -13.453 28.045 23.308 1.00 36.20 220 PHE A O 1
ATOM 1515 N N . GLN A 1 188 ? -14.424 26.306 22.234 1.00 39.02 221 GLN A N 1
ATOM 1516 C CA . GLN A 1 188 ? -14.830 27.078 21.059 1.00 46.36 221 GLN A CA 1
ATOM 1517 C C . GLN A 1 188 ? -13.643 27.837 20.464 1.00 36.99 221 GLN A C 1
ATOM 1518 O O . GLN A 1 188 ? -13.740 29.019 20.116 1.00 36.44 221 GLN A O 1
ATOM 1524 N N . ASP A 1 189 ? -12.511 27.145 20.357 1.00 35.25 222 ASP A N 1
ATOM 1525 C CA . ASP A 1 189 ? -11.276 27.691 19.798 1.00 36.42 222 ASP A CA 1
ATOM 1526 C C . ASP A 1 189 ? -10.706 28.828 20.621 1.00 34.23 222 ASP A C 1
ATOM 1527 O O . ASP A 1 189 ? -9.939 29.636 20.106 1.00 32.26 222 ASP A O 1
ATOM 1532 N N . LEU A 1 190 ? -11.073 28.899 21.895 1.00 32.33 223 LEU A N 1
ATOM 1533 C CA . LEU A 1 190 ? -10.624 29.945 22.798 1.00 29.76 223 LEU A CA 1
ATOM 1534 C C . LEU A 1 190 ? -10.093 29.305 24.073 1.00 32.96 223 LEU A C 1
ATOM 1535 O O . LEU A 1 190 ? -10.331 28.128 24.344 1.00 29.38 223 LEU A O 1
ATOM 1540 N N . GLY A 1 191 ? -9.364 30.090 24.854 1.00 29.20 224 GLY A N 1
ATOM 1541 C CA . GLY A 1 191 ? -8.836 29.594 26.113 1.00 28.48 224 GLY A CA 1
ATOM 1542 C C . GLY A 1 191 ? -7.502 28.897 25.947 1.00 30.22 224 GLY A C 1
ATOM 1543 O O . GLY A 1 191 ? -6.901 28.876 24.868 1.00 31.81 224 GLY A O 1
ATOM 1544 N N . TYR A 1 192 ? -7.027 28.310 27.045 1.00 25.31 225 TYR A N 1
ATOM 1545 C CA . TYR A 1 192 ? -5.748 27.615 26.995 1.00 24.41 225 TYR A CA 1
ATOM 1546 C C . TYR A 1 192 ? -5.691 26.528 28.060 1.00 27.85 225 TYR A C 1
ATOM 1547 O O . TYR A 1 192 ? -6.478 26.505 29.010 1.00 26.08 225 TYR A O 1
ATOM 1556 N N . LEU A 1 193 ? -4.752 25.603 27.858 1.00 22.08 226 LEU A N 1
ATOM 1557 C CA . LEU A 1 193 ? -4.532 24.446 28.721 1.00 20.91 226 LEU A CA 1
ATOM 1558 C C . LEU A 1 193 ? -3.163 24.535 29.368 1.00 26.11 226 LEU A C 1
ATOM 1559 O O . LEU A 1 193 ? -2.204 2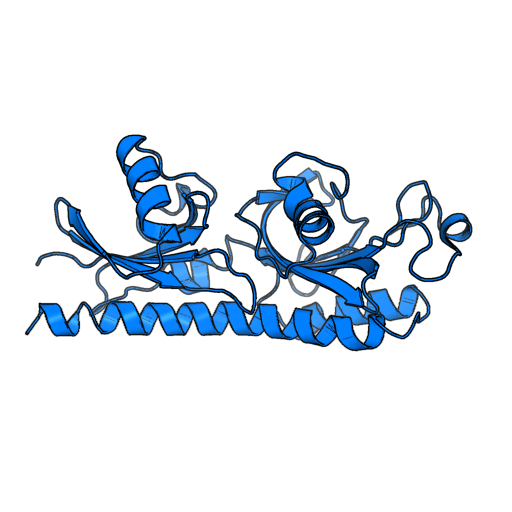5.040 28.780 1.00 26.19 226 LEU A O 1
ATOM 1564 N N . THR A 1 194 ? -3.076 24.019 30.584 1.00 22.09 227 THR A N 1
ATOM 1565 C CA . THR A 1 194 ? -1.819 23.945 31.292 1.00 20.19 227 THR A CA 1
ATOM 1566 C C . THR A 1 194 ? -1.808 22.608 32.014 1.00 19.13 227 THR A C 1
ATOM 1567 O O . THR A 1 194 ? -2.858 22.162 32.474 1.00 21.13 227 THR A O 1
ATOM 1571 N N . LEU A 1 195 ? -0.649 21.953 32.094 1.00 17.99 228 LEU A N 1
ATOM 1572 C CA . LEU A 1 195 ? -0.518 20.735 32.895 1.00 14.49 228 LEU A CA 1
ATOM 1573 C C . LEU A 1 195 ? 0.558 21.003 33.937 1.00 15.17 228 LEU A C 1
ATOM 1574 O O . LEU A 1 195 ? 1.687 21.351 33.579 1.00 19.64 228 LEU A O 1
ATOM 1579 N N . ILE A 1 196 ? 0.210 20.852 35.219 1.00 15.81 229 ILE A N 1
ATOM 1580 C CA . ILE A 1 196 ? 1.094 21.235 36.324 1.00 16.48 229 ILE A CA 1
ATOM 1581 C C . ILE A 1 196 ? 1.489 19.978 37.093 1.00 19.28 229 ILE A C 1
ATOM 1582 O O . ILE A 1 196 ? 0.628 19.158 37.429 1.00 17.77 229 ILE A O 1
ATOM 1587 N N . SER A 1 197 ? 2.793 19.824 37.373 1.00 18.14 230 SER A N 1
ATOM 1588 C CA . SER A 1 197 ? 3.283 18.647 38.094 1.00 18.42 230 SER A CA 1
ATOM 1589 C C . SER A 1 197 ? 2.971 18.786 39.582 1.00 17.13 230 SER A C 1
ATOM 1590 O O . SER A 1 197 ? 2.546 19.845 40.047 1.00 18.29 230 SER A O 1
ATOM 1593 N N . PRO A 1 198 ? 3.155 17.718 40.363 1.00 16.28 231 PRO A N 1
ATOM 1594 C CA . PRO A 1 198 ? 2.795 17.812 41.784 1.00 18.34 231 PRO A CA 1
ATOM 1595 C C . PRO A 1 198 ? 3.615 18.841 42.533 1.00 20.28 231 PRO A C 1
ATOM 1596 O O . PRO A 1 198 ? 3.110 19.446 43.494 1.00 21.75 231 PRO A O 1
ATOM 1600 N N . LYS A 1 199 ? 4.862 19.078 42.116 1.00 19.78 232 LYS A N 1
ATOM 1601 C CA . LYS A 1 199 ? 5.669 20.111 42.752 1.00 22.63 232 LYS A CA 1
ATOM 1602 C C . LYS A 1 199 ? 5.471 21.492 42.143 1.00 22.71 232 LYS A C 1
ATOM 1603 O O . LYS A 1 199 ? 6.179 22.431 42.523 1.00 23.99 232 LYS A O 1
ATOM 1609 N N . GLY A 1 200 ? 4.498 21.661 41.251 1.00 20.31 233 GLY A N 1
ATOM 1610 C CA . GLY A 1 200 ? 4.183 22.987 40.760 1.00 21.53 233 GLY A CA 1
ATOM 1611 C C . GLY A 1 200 ? 4.965 23.423 39.545 1.00 19.40 233 GLY A C 1
ATOM 1612 O O . GLY A 1 200 ? 5.079 24.628 39.305 1.00 21.65 233 GLY A O 1
ATOM 1613 N N . ILE A 1 201 ? 5.489 22.481 38.769 1.00 22.24 234 ILE A N 1
ATOM 1614 C CA . ILE A 1 201 ? 6.270 22.756 37.562 1.00 22.29 234 ILE A CA 1
ATOM 1615 C C . ILE A 1 201 ? 5.414 22.476 36.324 1.00 18.64 234 ILE A C 1
ATOM 1616 O O . ILE A 1 201 ? 4.768 21.424 36.222 1.00 19.92 234 ILE A O 1
ATOM 1621 N N . TYR A 1 202 ? 5.392 23.424 35.393 1.00 22.58 235 TYR A N 1
ATOM 1622 C CA . TYR A 1 202 ? 4.620 23.243 34.167 1.00 20.65 235 TYR A CA 1
ATOM 1623 C C . TYR A 1 202 ? 5.219 22.162 33.281 1.00 20.28 235 TYR A C 1
ATOM 1624 O O . TYR A 1 202 ? 6.391 22.233 32.902 1.00 23.24 235 TYR A O 1
ATOM 1633 N N . ALA A 1 203 ? 4.394 21.180 32.906 1.00 19.34 236 ALA A N 1
ATOM 1634 C CA . ALA A 1 203 ? 4.769 20.220 31.882 1.00 22.25 236 ALA A CA 1
ATOM 1635 C C . ALA A 1 203 ? 4.313 20.682 30.512 1.00 22.46 236 ALA A C 1
ATOM 1636 O O . ALA A 1 203 ? 4.968 20.393 29.508 1.00 20.60 236 ALA A O 1
ATOM 1638 N N . VAL A 1 204 ? 3.229 21.441 30.488 1.00 19.66 237 VAL A N 1
ATOM 1639 C CA . VAL A 1 204 ? 2.654 22.031 29.289 1.00 23.49 237 VAL A CA 1
ATOM 1640 C C . VAL A 1 204 ? 2.111 23.395 29.701 1.00 18.42 237 VAL A C 1
ATOM 1641 O O . VAL A 1 204 ? 1.608 23.548 30.820 1.00 20.31 237 VAL A O 1
ATOM 1645 N N . ASN A 1 205 ? 2.237 24.396 28.830 1.00 21.59 238 ASN A N 1
ATOM 1646 C CA . ASN A 1 205 ? 1.682 25.709 29.175 1.00 23.53 238 ASN A CA 1
ATOM 1647 C C . ASN A 1 205 ? 1.227 26.421 27.899 1.00 24.19 238 ASN A C 1
ATOM 1648 O O . ASN A 1 205 ? 2.046 26.951 27.135 1.00 24.51 238 ASN A O 1
ATOM 1653 N N . GLY A 1 206 ? -0.088 26.457 27.694 1.00 27.91 239 GLY A N 1
ATOM 1654 C CA . GLY A 1 206 ? -0.640 27.104 26.520 1.00 25.97 239 GLY A CA 1
ATOM 1655 C C . GLY A 1 206 ? -0.717 28.613 26.583 1.00 28.57 239 GLY A C 1
ATOM 1656 O O . GLY A 1 206 ? -1.014 29.243 25.566 1.00 34.30 239 GLY A O 1
ATOM 1657 N N . PHE A 1 207 ? -0.463 29.204 27.749 1.00 30.07 240 PHE A N 1
ATOM 1658 C CA . PHE A 1 207 ? -0.457 30.659 27.874 1.00 31.90 240 PHE A CA 1
ATOM 1659 C C . PHE A 1 207 ? 0.898 31.248 27.488 1.00 38.32 240 PHE A C 1
ATOM 1660 O O . PHE A 1 207 ? 0.963 32.331 26.893 1.00 36.96 240 PHE A O 1
ATOM 1668 N N . ASP A 1 208 ? 1.988 30.551 27.822 1.00 32.72 241 ASP A N 1
ATOM 1669 C CA . ASP A 1 208 ? 3.341 31.044 27.566 1.00 33.73 241 ASP A CA 1
ATOM 1670 C C . ASP A 1 208 ? 4.255 29.821 27.532 1.00 33.79 241 ASP A C 1
ATOM 1671 O O . ASP A 1 208 ? 4.591 29.273 28.583 1.00 29.11 241 ASP A O 1
ATOM 1676 N N . SER A 1 209 ? 4.651 29.410 26.327 1.00 33.28 242 SER A N 1
ATOM 1677 C CA . SER A 1 209 ? 5.427 28.182 26.188 1.00 35.52 242 SER A CA 1
ATOM 1678 C C . SER A 1 209 ? 6.798 28.277 26.852 1.00 37.87 242 SER A C 1
ATOM 1679 O O . SER A 1 209 ? 7.397 27.239 27.156 1.00 32.77 242 SER A O 1
ATOM 1682 N N . ASN A 1 210 ? 7.289 29.491 27.114 1.00 40.26 243 ASN A N 1
ATOM 1683 C CA . ASN A 1 210 ? 8.564 29.660 27.799 1.00 37.30 243 ASN A CA 1
ATOM 1684 C C . ASN A 1 210 ? 8.508 29.224 29.259 1.00 33.46 243 ASN A C 1
ATOM 1685 O O . ASN A 1 210 ? 9.563 29.073 29.884 1.00 41.29 243 ASN A O 1
ATOM 1690 N N . ARG A 1 211 ? 7.311 29.038 29.817 1.00 27.67 244 ARG A N 1
ATOM 1691 C CA . ARG A 1 211 ? 7.185 28.586 31.194 1.00 29.90 244 ARG A CA 1
ATOM 1692 C C . ARG A 1 211 ? 7.263 27.072 31.332 1.00 25.68 244 ARG A C 1
ATOM 1693 O O . ARG A 1 211 ? 7.244 26.569 32.459 1.00 26.01 244 ARG A O 1
ATOM 1701 N N . VAL A 1 212 ? 7.320 26.326 30.224 1.00 26.37 245 VAL A N 1
ATOM 1702 C CA . VAL A 1 212 ? 7.416 24.872 30.330 1.00 24.39 245 VAL A CA 1
ATOM 1703 C C . VAL A 1 212 ? 8.721 24.510 31.029 1.00 26.60 245 VAL A C 1
ATOM 1704 O O . VAL A 1 212 ? 9.789 25.043 30.695 1.00 27.82 245 VAL A O 1
ATOM 1708 N N . GLY A 1 213 ? 8.639 23.594 32.000 1.00 26.08 246 GLY A N 1
ATOM 1709 C CA . GLY A 1 213 ? 9.767 23.236 32.838 1.00 27.86 246 GLY A CA 1
ATOM 1710 C C . GLY A 1 213 ? 10.058 24.186 33.982 1.00 29.20 246 GLY A C 1
ATOM 1711 O O . GLY A 1 213 ? 11.006 23.937 34.741 1.00 28.93 246 GLY A O 1
ATOM 1712 N N . GLU A 1 214 ? 9.290 25.267 34.128 1.00 25.27 247 GLU A N 1
ATOM 1713 C CA A GLU A 1 214 ? 9.461 26.244 35.197 0.57 27.45 247 GLU A CA 1
ATOM 1714 C CA B GLU A 1 214 ? 9.484 26.214 35.213 0.43 27.30 247 GLU A CA 1
ATOM 1715 C C . GLU A 1 214 ? 8.414 26.031 36.280 1.00 24.80 247 GLU A C 1
ATOM 1716 O O . GLU A 1 214 ? 7.299 25.568 36.007 1.00 22.96 247 GLU A O 1
ATOM 1727 N N . LYS A 1 215 ? 8.772 26.422 37.501 1.00 31.17 248 LYS A N 1
ATOM 1728 C CA . LYS A 1 215 ? 7.821 26.447 38.601 1.00 29.12 248 LYS A CA 1
ATOM 1729 C C . LYS A 1 215 ? 6.866 27.623 38.437 1.00 28.11 248 LYS A C 1
ATOM 1730 O O . LYS A 1 215 ? 7.218 28.665 37.862 1.00 29.57 248 LYS A O 1
ATOM 1736 N N . ILE A 1 216 ? 5.650 27.455 38.956 1.00 25.23 249 ILE A N 1
ATOM 1737 C CA . ILE A 1 216 ? 4.741 28.580 39.157 1.00 27.42 249 ILE A CA 1
ATOM 1738 C C . ILE A 1 216 ? 5.538 29.719 39.784 1.00 31.24 249 ILE A C 1
ATOM 1739 O O . ILE A 1 216 ? 6.208 29.534 40.809 1.00 31.16 249 ILE A O 1
ATOM 1744 N N . SER A 1 217 ? 5.512 30.898 39.156 1.00 33.11 250 SER A N 1
ATOM 1745 C CA . SER A 1 217 ? 6.494 31.926 39.487 1.00 38.25 250 SER A CA 1
ATOM 1746 C C . SER A 1 217 ? 6.097 32.788 40.681 1.00 41.57 250 SER A C 1
ATOM 1747 O O . SER A 1 217 ? 6.977 33.285 41.388 1.00 44.19 250 SER A O 1
ATOM 1750 N N . ASP A 1 218 ? 4.808 32.980 40.937 1.00 41.21 251 ASP A N 1
ATOM 1751 C CA . ASP A 1 218 ? 4.375 33.820 42.049 1.00 41.92 251 ASP A CA 1
ATOM 1752 C C . ASP A 1 218 ? 4.327 33.012 43.345 1.00 38.10 251 ASP A C 1
ATOM 1753 O O . ASP A 1 218 ? 3.689 31.959 43.404 1.00 34.85 251 ASP A O 1
ATOM 1758 N N . ALA A 1 219 ? 4.981 33.527 44.391 1.00 42.16 252 ALA A N 1
ATOM 1759 C CA . ALA A 1 219 ? 5.144 32.752 45.622 1.00 43.47 252 ALA A CA 1
ATOM 1760 C C . ALA A 1 219 ? 3.800 32.346 46.231 1.00 32.37 252 ALA A C 1
ATOM 1761 O O . ALA A 1 219 ? 3.603 31.182 46.597 1.00 36.54 252 ALA A O 1
ATOM 1763 N N . LYS A 1 220 ? 2.860 33.288 46.343 1.00 37.98 253 LYS A N 1
ATOM 1764 C CA . LYS A 1 220 ? 1.563 32.974 46.944 1.00 37.75 253 LYS A CA 1
ATOM 1765 C C . LYS A 1 220 ? 0.777 31.976 46.099 1.00 33.69 253 LYS A C 1
ATOM 1766 O O . LYS A 1 220 ? 0.102 31.093 46.643 1.00 37.71 253 LYS A O 1
ATOM 1768 N N . GLU A 1 221 ? 0.843 32.107 44.773 1.00 33.06 254 GLU A N 1
ATOM 1769 C CA . GLU A 1 221 ? 0.145 31.164 43.901 1.00 37.65 254 GLU A CA 1
ATOM 1770 C C . GLU A 1 221 ? 0.740 29.766 43.997 1.00 33.27 254 GLU A C 1
ATOM 1771 O O . GLU A 1 221 ? 0.007 28.764 43.990 1.00 27.00 254 GLU A O 1
ATOM 1777 N N . LEU A 1 222 ? 2.070 29.671 44.066 1.00 29.72 255 LEU A N 1
ATOM 1778 C CA . LEU A 1 222 ? 2.698 28.359 44.212 1.00 31.14 255 LEU A CA 1
ATOM 1779 C C . LEU A 1 222 ? 2.288 27.712 45.527 1.00 26.93 255 LEU A C 1
ATOM 1780 O O . LEU A 1 222 ? 1.919 26.532 45.562 1.00 26.04 255 LEU A O 1
ATOM 1785 N N . GLU A 1 223 ? 2.318 28.487 46.621 1.00 29.41 256 GLU A N 1
ATOM 1786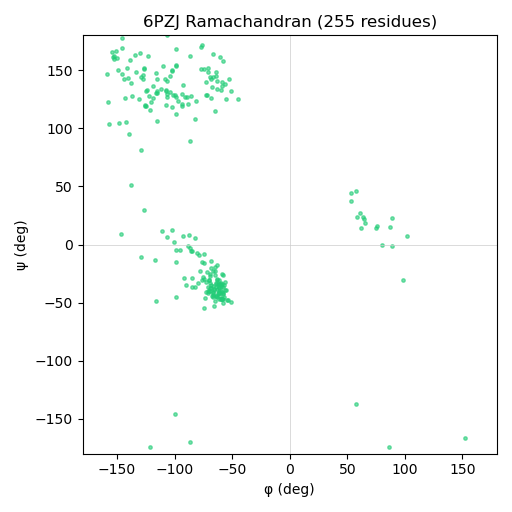 C CA . GLU A 1 223 ? 1.907 27.953 47.917 1.00 30.34 256 GLU A CA 1
ATOM 1787 C C . GLU A 1 223 ? 0.456 27.492 47.874 1.00 31.67 256 GLU A C 1
ATOM 1788 O O . GLU A 1 223 ? 0.113 26.415 48.380 1.00 30.66 256 GLU A O 1
ATOM 1794 N N . TYR A 1 224 ? -0.411 28.313 47.277 1.00 29.93 257 TYR A N 1
ATOM 1795 C CA . TYR A 1 224 ? -1.808 27.934 47.104 1.00 33.57 257 TYR A CA 1
ATOM 1796 C C . TYR A 1 224 ? -1.919 26.643 46.302 1.00 27.95 257 TYR A C 1
ATOM 1797 O O . TYR A 1 224 ? -2.578 25.687 46.736 1.00 29.27 257 TYR A O 1
ATOM 1806 N N . TYR A 1 225 ? -1.243 26.584 45.152 1.00 27.87 258 TYR A N 1
ATOM 1807 C CA . TYR A 1 225 ? -1.271 25.379 44.322 1.00 26.30 258 TYR A CA 1
ATOM 1808 C C . TYR A 1 225 ? -0.878 24.139 45.119 1.00 25.07 258 TYR A C 1
ATOM 1809 O O . TYR A 1 225 ? -1.520 23.090 45.020 1.00 24.86 258 TYR A O 1
ATOM 1818 N N . LEU A 1 226 ? 0.215 24.227 45.879 1.00 22.32 259 LEU A N 1
ATOM 1819 C CA . LEU A 1 226 ? 0.738 23.038 46.542 1.00 27.75 259 LEU A CA 1
ATOM 1820 C C . LEU A 1 226 ? -0.233 22.520 47.600 1.00 30.91 259 LEU A C 1
ATOM 1821 O O . LEU A 1 226 ? -0.425 21.305 47.728 1.00 38.54 259 LEU A O 1
ATOM 1826 N N . SER A 1 227 ? -0.885 23.431 48.329 1.00 28.43 260 SER A N 1
ATOM 1827 C CA . SER A 1 227 ? -1.885 23.042 49.325 1.00 36.56 260 SER A CA 1
ATOM 1828 C C . SER A 1 227 ? -3.100 22.387 48.668 1.00 40.43 260 SER A C 1
ATOM 1829 O O . SER A 1 227 ? -3.503 21.278 49.045 1.00 45.05 260 SER A O 1
ATOM 1832 N N . LYS A 1 228 ? -3.692 23.053 47.672 1.00 32.30 261 LYS A N 1
ATOM 1833 C CA . LYS A 1 228 ? -4.944 22.562 47.091 1.00 26.69 261 LYS A CA 1
ATOM 1834 C C . LYS A 1 228 ? -4.732 21.324 46.231 1.00 29.35 261 LYS A C 1
ATOM 1835 O O . LYS A 1 228 ? -5.572 20.419 46.241 1.00 31.30 261 LYS A O 1
ATOM 1841 N N . SER A 1 229 ? -3.659 21.290 45.426 1.00 22.08 262 SER A N 1
ATOM 1842 C CA . SER A 1 229 ? -3.522 20.210 44.446 1.00 24.32 262 SER A CA 1
ATOM 1843 C C . SER A 1 229 ? -3.502 18.841 45.119 1.00 30.73 262 SER A C 1
ATOM 1844 O O . SER A 1 229 ? -4.122 17.896 44.621 1.00 27.91 262 SER A O 1
ATOM 1847 N N . GLN A 1 230 ? -2.808 18.703 46.249 1.00 29.97 263 GLN A N 1
ATOM 1848 C CA . GLN A 1 230 ? -2.690 17.348 46.783 1.00 38.05 263 GLN A CA 1
ATOM 1849 C C . GLN A 1 230 ? -3.862 16.961 47.675 1.00 32.58 263 GLN A C 1
ATOM 1850 O O . GLN A 1 230 ? -3.925 15.812 48.117 1.00 35.43 263 GLN A O 1
ATOM 1856 N N . GLU A 1 231 ? -4.800 17.876 47.919 1.00 29.90 264 GLU A N 1
ATOM 1857 C CA . GLU A 1 231 ? -6.081 17.493 48.513 1.00 30.31 264 GLU A CA 1
ATOM 1858 C C . GLU A 1 231 ? -6.952 16.720 47.526 1.00 33.81 264 GLU A C 1
ATOM 1859 O O . GLU A 1 231 ? -7.845 15.978 47.949 1.00 35.62 264 GLU A O 1
ATOM 1865 N N . GLY A 1 232 ? -6.728 16.890 46.225 1.00 30.30 265 GLY A N 1
ATOM 1866 C CA . GLY A 1 232 ? -7.341 16.038 45.233 1.00 25.76 265 GLY A CA 1
ATOM 1867 C C . GLY A 1 232 ? -8.704 16.454 44.717 1.00 27.35 265 GLY A C 1
ATOM 1868 O O . GLY A 1 232 ? -9.250 15.753 43.864 1.00 29.19 265 GLY A O 1
ATOM 1869 N N . GLU A 1 233 ? -9.284 17.555 45.198 1.00 28.46 266 GLU A N 1
ATOM 1870 C CA . GLU A 1 233 ? -10.602 17.984 44.738 1.00 29.09 266 GLU A CA 1
ATOM 1871 C C . GLU A 1 233 ? -10.475 19.131 43.738 1.00 27.14 266 GLU A C 1
ATOM 1872 O O . GLU A 1 233 ? -9.521 19.910 43.779 1.00 26.18 266 GLU A O 1
ATOM 1878 N N . LYS A 1 234 ? -11.428 19.200 42.807 1.00 27.04 267 LYS A N 1
ATOM 1879 C CA . LYS A 1 234 ? -11.410 20.246 41.788 1.00 25.33 267 LYS A CA 1
ATOM 1880 C C . LYS A 1 234 ? -11.579 21.618 42.435 1.00 23.80 267 LYS A C 1
ATOM 1881 O O . LYS A 1 234 ? -12.304 21.765 43.417 1.00 23.92 267 LYS A O 1
ATOM 1887 N N . PHE A 1 235 ? -10.909 22.637 41.881 1.00 24.60 268 PHE A N 1
ATOM 1888 C CA . PHE A 1 235 ? -11.038 23.994 42.401 1.00 24.99 268 PHE A CA 1
ATOM 1889 C C . PHE A 1 235 ? -10.954 24.999 41.252 1.00 23.73 268 PHE A C 1
ATOM 1890 O O . PHE A 1 235 ? -10.637 24.643 40.110 1.00 23.54 268 PHE A O 1
ATOM 1898 N N . THR A 1 236 ? -11.278 26.261 41.556 1.00 21.06 269 THR A N 1
ATOM 1899 C CA . THR A 1 236 ? -11.393 27.276 40.519 1.00 24.16 269 THR A CA 1
ATOM 1900 C C . THR A 1 236 ? -10.936 28.620 41.073 1.00 27.96 269 THR A C 1
ATOM 1901 O O . THR A 1 236 ? -11.119 28.921 42.261 1.00 26.62 269 THR A O 1
ATOM 1905 N N . THR A 1 237 ? -10.337 29.425 40.195 1.00 21.92 270 THR A N 1
ATOM 1906 C CA . THR A 1 237 ? -9.970 30.807 40.497 1.00 26.71 270 THR A CA 1
ATOM 1907 C C . THR A 1 237 ? -10.387 31.708 39.344 1.00 23.79 270 THR A C 1
ATOM 1908 O O . THR A 1 237 ? -10.637 31.244 38.231 1.00 24.74 270 THR A O 1
ATOM 1912 N N . ASP A 1 238 ? -10.447 33.016 39.620 1.00 24.95 271 ASP A N 1
ATOM 1913 C CA . ASP A 1 238 ? -10.716 34.025 38.607 1.00 29.40 271 ASP A CA 1
ATOM 1914 C C . ASP A 1 238 ? -9.516 34.949 38.526 1.00 35.94 271 ASP A C 1
ATOM 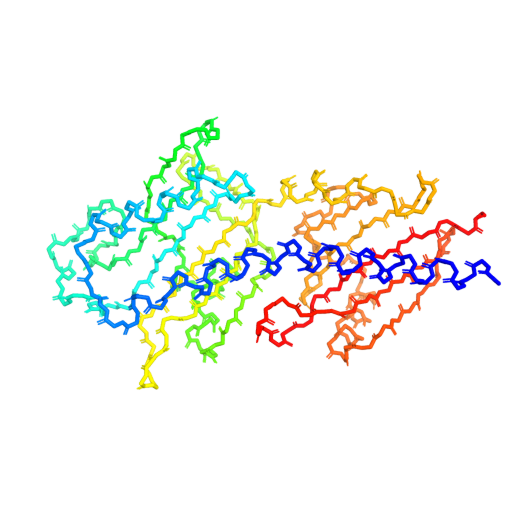1915 O O . ASP A 1 238 ? -8.981 35.369 39.552 1.00 41.85 271 ASP A O 1
ATOM 1920 N N . SER A 1 239 ? -9.110 35.282 37.317 1.00 32.15 272 SER A N 1
ATOM 1921 C CA . SER A 1 239 ? -8.133 36.341 37.105 1.00 41.01 272 SER A CA 1
ATOM 1922 C C . SER A 1 239 ? -8.744 37.409 36.206 1.00 54.81 272 SER A C 1
ATOM 1923 O O . SER A 1 239 ? -9.927 37.350 35.846 1.00 53.89 272 SER A O 1
ATOM 1926 N N . ASP A 1 240 ? -7.917 38.382 35.827 1.00 59.58 273 ASP A N 1
ATOM 1927 C CA . ASP A 1 240 ? -8.319 39.325 34.798 1.00 61.92 273 ASP A CA 1
ATOM 1928 C C . ASP A 1 240 ? -8.484 38.582 33.481 1.00 47.30 273 ASP A C 1
ATOM 1929 O O . ASP A 1 240 ? -7.523 38.023 32.941 1.00 43.84 273 ASP A O 1
ATOM 1931 N N . GLY A 1 241 ? -9.720 38.548 32.992 1.00 48.41 274 GLY A N 1
ATOM 1932 C CA . GLY A 1 241 ? -10.047 37.997 31.717 1.00 53.73 274 GLY A CA 1
ATOM 1933 C C . GLY A 1 241 ? -10.571 36.580 31.763 1.00 43.29 274 GLY A C 1
ATOM 1934 O O . GLY A 1 241 ? -11.413 36.223 30.929 1.00 44.83 274 GLY A O 1
ATOM 1935 N N . TYR A 1 242 ? -10.131 35.778 32.741 1.00 44.04 275 TYR A N 1
ATOM 1936 C CA . TYR A 1 242 ? -10.262 34.327 32.680 1.00 32.08 275 TYR A CA 1
ATOM 1937 C C . TYR A 1 242 ? -10.936 33.751 33.917 1.00 39.13 275 TYR A C 1
ATOM 1938 O O . TYR A 1 242 ? -10.848 34.299 35.020 1.00 39.52 275 TYR A O 1
ATOM 1947 N N . THR A 1 243 ? -11.611 32.627 33.714 1.00 29.57 276 THR A N 1
ATOM 1948 C CA . THR A 1 243 ? -11.966 31.713 34.789 1.00 24.47 276 THR A CA 1
ATOM 1949 C C . THR A 1 243 ? -11.074 30.498 34.632 1.00 27.06 276 THR A C 1
ATOM 1950 O O . THR A 1 243 ? -10.914 30.002 33.517 1.00 26.60 276 THR A O 1
ATOM 1954 N N . HIS A 1 244 ? -10.461 30.050 35.729 1.00 26.43 277 HIS A N 1
ATOM 1955 C CA . HIS A 1 244 ? -9.517 28.935 35.705 1.00 24.64 277 HIS A CA 1
ATOM 1956 C C . HIS A 1 244 ? -10.108 27.742 36.438 1.00 25.90 277 HIS A C 1
ATOM 1957 O O . HIS A 1 244 ? -10.658 27.894 37.535 1.00 26.11 277 HIS A O 1
ATOM 1964 N N . TYR A 1 245 ? -10.000 26.563 35.827 1.00 22.56 278 TYR A N 1
ATOM 1965 C CA . TYR A 1 245 ? -10.448 25.310 36.413 1.00 23.91 278 TYR A CA 1
ATOM 1966 C C . TYR A 1 245 ? -9.233 24.429 36.647 1.00 24.88 278 TYR A C 1
ATOM 1967 O O . TYR A 1 245 ? -8.395 24.283 35.753 1.00 26.33 278 TYR A O 1
ATOM 1976 N N . TYR A 1 246 ? -9.116 23.877 37.858 1.00 20.58 279 TYR A N 1
ATOM 1977 C CA . TYR A 1 246 ? -7.981 23.027 38.219 1.00 23.35 279 TYR A CA 1
ATOM 1978 C C . TYR A 1 246 ? -8.496 21.657 38.636 1.00 25.26 279 TYR A C 1
ATOM 1979 O O . TYR A 1 246 ? -9.214 21.543 39.633 1.00 25.87 279 TYR A O 1
ATOM 1988 N N . PHE A 1 247 ? -8.145 20.618 37.872 1.00 18.16 280 PHE A N 1
ATOM 1989 C CA . PHE A 1 247 ? -8.626 19.272 38.152 1.00 19.95 280 PHE A CA 1
ATOM 1990 C C . PHE A 1 247 ? -7.453 18.369 38.522 1.00 20.76 280 PHE A C 1
ATOM 1991 O O . PHE A 1 247 ? -6.682 17.982 37.625 1.00 19.91 280 PHE A O 1
ATOM 1999 N N . PRO A 1 248 ? -7.287 18.000 39.798 1.00 21.35 281 PRO A N 1
ATOM 2000 C CA . PRO A 1 248 ? -6.261 17.014 40.176 1.00 18.35 281 PRO A CA 1
ATOM 2001 C C . PRO A 1 248 ? -6.601 15.629 39.658 1.00 21.18 281 PRO A C 1
ATOM 2002 O O . PRO A 1 248 ? -7.774 15.229 39.637 1.00 21.12 281 PRO A O 1
ATOM 2006 N N . PHE A 1 249 ? -5.559 14.903 39.236 1.00 19.28 282 PHE A N 1
ATOM 2007 C CA . PHE A 1 249 ? -5.728 13.525 38.778 1.00 19.24 282 PHE A CA 1
ATOM 2008 C C . PHE A 1 249 ? -4.442 12.736 38.989 1.00 20.92 282 PHE A C 1
ATOM 2009 O O . PHE A 1 249 ? -3.354 13.303 39.162 1.00 18.00 282 PHE A O 1
ATOM 2017 N N . HIS A 1 250 ? -4.582 11.399 38.953 1.00 19.71 283 HIS A N 1
ATOM 2018 C CA . HIS A 1 250 ? -3.450 10.487 39.057 1.00 19.90 283 HIS A CA 1
ATOM 2019 C C . HIS A 1 250 ? -3.059 9.921 37.690 1.00 14.95 283 HIS A C 1
ATOM 2020 O O . HIS A 1 250 ? -3.905 9.717 36.808 1.00 18.32 283 HIS A O 1
ATOM 2027 N N . ILE A 1 251 ? -1.764 9.610 37.551 1.00 17.65 284 ILE A N 1
ATOM 2028 C CA . ILE A 1 251 ? -1.235 8.841 36.415 1.00 16.00 284 ILE A CA 1
ATOM 2029 C C . ILE A 1 251 ? -1.001 7.410 36.903 1.00 17.79 284 ILE A C 1
ATOM 2030 O O . ILE A 1 251 ? -0.203 7.187 37.819 1.00 19.77 284 ILE A O 1
ATOM 2035 N N . GLY A 1 252 ? -1.691 6.444 36.314 1.00 17.80 285 GLY A N 1
ATOM 2036 C CA . GLY A 1 252 ? -1.498 5.057 36.742 1.00 18.51 285 GLY A CA 1
ATOM 2037 C C . GLY A 1 252 ? -1.789 4.870 38.225 1.00 22.06 285 GLY A C 1
ATOM 2038 O O . GLY A 1 252 ? -2.751 5.423 38.777 1.00 23.53 285 GLY A O 1
ATOM 2039 N N . LYS A 1 253 ? -0.914 4.100 38.885 1.00 18.10 286 LYS A N 1
ATOM 2040 C CA . LYS A 1 253 ? -1.001 3.788 40.305 1.00 18.91 286 LYS A CA 1
ATOM 2041 C C . LYS A 1 253 ? -0.207 4.755 41.179 1.00 21.18 286 LYS A C 1
ATOM 2042 O O . LYS A 1 253 ? -0.075 4.507 42.380 1.00 25.80 286 LYS A O 1
ATOM 2048 N N . ASP A 1 254 ? 0.331 5.818 40.595 1.00 19.38 287 ASP A N 1
ATOM 2049 C CA . ASP A 1 254 ? 1.078 6.836 41.340 1.00 18.53 287 ASP A CA 1
ATOM 2050 C C . ASP A 1 254 ? 0.085 7.658 42.156 1.00 18.45 287 ASP A C 1
ATOM 2051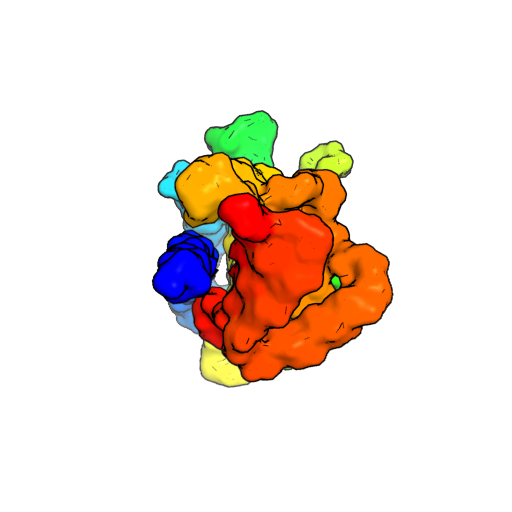 O O . ASP A 1 254 ? -0.924 8.110 41.616 1.00 20.64 287 ASP A O 1
ATOM 2056 N N . LYS A 1 255 ? 0.339 7.808 43.474 1.00 21.58 288 LYS A N 1
ATOM 2057 C CA . LYS A 1 255 ? -0.596 8.521 44.339 1.00 22.21 288 LYS A CA 1
ATOM 2058 C C . LYS A 1 255 ? -0.393 10.043 44.370 1.00 22.92 288 LYS A C 1
ATOM 2059 O O . LYS A 1 255 ? -1.218 10.745 44.972 1.00 23.37 288 LYS A O 1
ATOM 2061 N N . ARG A 1 256 ? 0.641 10.582 43.728 1.00 21.27 289 ARG A N 1
ATOM 2062 C CA . ARG A 1 256 ? 0.729 12.039 43.619 1.00 20.21 289 ARG A CA 1
ATOM 2063 C C . ARG A 1 256 ? -0.333 12.567 42.662 1.00 20.92 289 ARG A C 1
ATOM 2064 O O . ARG A 1 256 ? -0.707 11.907 41.686 1.00 22.40 289 ARG A O 1
ATOM 2072 N N . TYR A 1 257 ? -0.808 13.786 42.929 1.00 19.16 290 TYR A N 1
ATOM 2073 C CA . TYR A 1 257 ? -1.765 14.439 42.039 1.00 16.92 290 TYR A CA 1
ATOM 2074 C C . TYR A 1 257 ? -1.053 15.398 41.095 1.00 18.78 290 TYR A C 1
ATOM 2075 O O . TYR A 1 257 ? -0.389 16.342 41.544 1.00 21.41 290 TYR A O 1
ATOM 2084 N N . TRP A 1 258 ? -1.248 15.185 39.798 1.00 17.32 291 TRP A N 1
ATOM 2085 C CA . TRP A 1 258 ? -1.007 16.155 38.743 1.00 17.77 291 TRP A CA 1
ATOM 2086 C C . TRP A 1 258 ? -2.262 17.005 38.596 1.00 18.83 291 TRP A C 1
ATOM 2087 O O . TRP A 1 258 ? -3.333 16.629 39.058 1.00 18.93 291 TRP A O 1
ATOM 2098 N N . VAL A 1 259 ? -2.135 18.162 37.957 1.00 17.43 292 VAL A N 1
ATOM 2099 C CA . VAL A 1 259 ? -3.294 19.040 37.825 1.00 16.65 292 VAL A CA 1
ATOM 2100 C C . VAL A 1 259 ? -3.440 19.492 36.386 1.00 19.22 292 VAL A C 1
ATOM 2101 O O . VAL A 1 259 ? -2.510 20.069 35.813 1.00 20.05 292 VAL A O 1
ATOM 2105 N N . MET A 1 260 ? -4.627 19.264 35.813 1.00 17.22 293 MET A N 1
ATOM 2106 C CA . MET A 1 260 ? -5.001 19.860 34.538 1.00 17.99 293 MET A CA 1
ATOM 2107 C C . MET A 1 260 ? -5.639 21.212 34.815 1.00 18.92 293 MET A C 1
ATOM 2108 O O . MET A 1 260 ? -6.652 21.289 35.521 1.00 21.43 293 MET A O 1
ATOM 2113 N N . GLN A 1 261 ? -5.048 22.262 34.258 1.00 20.19 294 GLN A N 1
ATOM 2114 C CA . GLN A 1 261 ? -5.588 23.616 34.328 1.00 21.90 294 GLN A CA 1
ATOM 2115 C C . GLN A 1 261 ? -6.264 23.934 32.998 1.00 26.61 294 GLN A C 1
ATOM 2116 O O . GLN A 1 261 ? -5.666 23.748 31.933 1.00 22.69 294 GLN A O 1
ATOM 2122 N N . VAL A 1 262 ? -7.510 24.397 33.056 1.00 19.27 295 VAL A N 1
ATOM 2123 C CA . VAL A 1 262 ? -8.261 24.770 31.867 1.00 20.52 295 VAL A CA 1
ATOM 2124 C C . VAL A 1 262 ? -8.726 26.194 32.096 1.00 23.93 295 VAL A C 1
ATOM 2125 O O . VAL A 1 262 ? -9.406 26.471 33.093 1.00 23.71 295 VAL A O 1
ATOM 2129 N N . SER A 1 263 ? -8.317 27.103 31.215 1.00 21.98 296 SER A N 1
ATOM 2130 C CA . SER A 1 263 ? -8.546 28.530 31.412 1.00 20.82 296 SER A CA 1
ATOM 2131 C C . SER A 1 263 ? -9.402 29.065 30.274 1.00 26.04 296 SER A C 1
ATOM 2132 O O . SER A 1 263 ? -9.046 28.901 29.105 1.00 28.53 296 SER A O 1
ATOM 2135 N N . ILE A 1 264 ? -10.512 29.724 30.606 1.00 26.77 297 ILE A N 1
ATOM 2136 C CA A ILE A 1 264 ? -11.528 30.123 29.644 0.52 29.67 297 ILE A CA 1
ATOM 2137 C CA B ILE A 1 264 ? -11.496 30.132 29.617 0.48 29.79 297 ILE A CA 1
ATOM 2138 C C . ILE A 1 264 ? -11.761 31.625 29.760 1.00 33.22 297 ILE A C 1
ATOM 2139 O O . ILE A 1 264 ? -11.958 32.119 30.880 1.00 33.35 297 ILE A O 1
ATOM 2148 N N . PRO A 1 265 ? -11.782 32.377 28.659 1.00 31.24 298 PRO A N 1
ATOM 2149 C CA . PRO A 1 265 ? -12.012 33.823 28.751 1.00 29.99 298 PRO A CA 1
ATOM 2150 C C . PRO A 1 265 ? -13.419 34.131 29.235 1.00 39.13 298 PRO A C 1
ATOM 2151 O O . PRO A 1 265 ? -14.378 33.438 28.889 1.00 43.30 298 PRO A O 1
ATOM 2155 N N . ASN A 1 266 ? -13.531 35.194 30.036 1.00 41.06 299 ASN A N 1
ATOM 2156 C CA . ASN A 1 266 ? -14.818 35.594 30.599 1.00 54.99 299 ASN A CA 1
ATOM 2157 C C . ASN A 1 266 ? -15.820 36.042 29.545 1.00 60.59 299 ASN A C 1
ATOM 2158 O O . ASN A 1 266 ? -17.025 35.996 29.811 1.00 70.89 299 ASN A O 1
ATOM 2163 N N . SER A 1 267 ? -15.361 36.462 28.368 1.00 58.07 300 SER A N 1
ATOM 2164 C CA . SER A 1 267 ? -16.247 36.949 27.313 1.00 63.84 300 SER A CA 1
ATOM 2165 C C . SER A 1 267 ? -17.365 35.958 26.991 1.00 65.94 300 SER A C 1
ATOM 2166 O O . SER A 1 267 ? -17.172 34.745 27.083 1.00 61.98 300 SER A O 1
#

Sequence (264 aa):
HHHHHMEEITAERWTYEVKDYLDTGMGIIRGFRFPLLFSSAPPRNQIIAALREILKVNDHYFGARLAYEPNSLDGNDLEFQNTLGHDSTGRFIPYLHRGQTKEEIIVLEDDAKYYDSLGPEGDWYQVPKKTKSHYATDPYYYEIKGKVKILMMSLMVPLYVNDQFYGVAGLDYQLEEELQQRIGVKKPFQDLGYLTLISPKGIYAVNGFDSNRVGEEKISDAKELEYYLSKSQEGEKFTTDSDGYTHYYFPFHIGKDKRYWVMQVSIIPNS

InterPro domains:
  IPR003660 HAMP domain [PS50885] (334-386)
  IPR003660 HAMP domain [SM00304] (334-386)
  IPR004089 Methyl-accepting chemotaxis protein (MCP) signalling domain [PF00015] (474-626)
  IPR004089 Methyl-accepting chemotaxis protein (MCP) signalling domain [PS50111] (391-655)
  IPR004089 Methyl-accepting chemotaxis protein (MCP) signalling domain [SM00283] (408-690)

Radius of gyration: 19.56 Å; Cα contacts (8 Å, |Δi|>4): 583; chains: 1; bounding box: 59×53×36 Å

Organism: Leptospira interrogans serogroup Icterohaemorrhagiae serovar copenhageni (strain Fiocruz L1-130) (NCBI:txid267671)

Nearest PDB structures (foldseek):
  6pzj-assembly1_A-2  TM=1.004E+00  e=7.700E-59  Leptospira interrogans serovar Copenhageni str. Fiocruz L1-130
  7psg-assembly2_D  TM=8.701E-01  e=2.693E-21  Pectobacterium atrosepticum SCRI1043
  3lib-assembly1_A  TM=8.597E-01  e=1.221E-20  Methanosarcina mazei
  3li8-assembly1_A  TM=8.367E-01  e=1.754E-20  Methanosarcina mazei
  6mni-assembly1_B  TM=6.366E-01  e=3.233E-10  Pseudomonas syringae pv. actinidiae

Foldseek 3Di:
DVVVVQQVLLVVLVVVVLVVLQVQLVVQVVVLVVQLPAQDPLVVVLVVQQVVLQVDVQFFKKKWWWDPCLRPVCQCVQAPHFCAHNSNTRIWMWGADPHSNDIDIGGQPQCVPPDLSNCQWVVCVVVVFFDWGDWDWDADPPRDTFTWIKGKHFSADPNDTTIMIIIIGGLVSVQVVAQQDARPPNHWTKWKAFLQQQTSYHNVDRVRHRHHDDDPVVSVVCNVPQLVQCKDWDDDVFWIKIWGWDDRPRDSRTMIMITIGGPD